Protein AF-A0A965V0R5-F1 (afdb_monomer_lite)

pLDDT: mean 78.82, std 19.08, range [35.12, 98.44]

Foldseek 3Di:
DDDDDDPLVVLLVVLAPDDPVRLVVVQVVCCVVPVDGPLVVLVVRDDDLSSLSSVCSSHGNDRDLLSVLVCVLQPHDDDLLSNLVQLQALDPVSLVVSQVVNCVVVVDGPLVSSCVSDDQPSNLSNNLSSLHDDDALVSQLVNLVSVLVSLVVVVVVVVVPDDDDPVVVVVSVLSNVLSVVCNVCSVVVHNCPVPDDPVSVVVSVCSNRPDPPCVVVVVVVVVPPDPDPDPVVVVPPPDDDD

Sequence (242 aa):
MDRIGTDEKKVYEILSGKSDAEREKLKEAYEKITGSTLEYDLAHEFSGVELDKAMDLLNTGEVSDVVRVRFIGEGFEGDLKGLFAILRTDDRERLEQLKVDFKKRYKEDLKDWLIDELTGRDELEAILALRGKLTTPEQRIEHLQLRLEYESRFFARLSQGTLLESDTEERAEKILVLAAKKLQIYRSDNDEDPSLSQEERDDIERLLRFVELDLDTLKRNAGRIRPKPSPQEENKVEEITP

Radius of gyration: 26.01 Å; chains: 1; bounding box: 49×38×100 Å

Structure (mmCIF, N/CA/C/O backbone):
data_AF-A0A965V0R5-F1
#
_entry.id   AF-A0A965V0R5-F1
#
loop_
_atom_site.group_PDB
_atom_site.id
_atom_site.type_symbol
_atom_site.label_atom_id
_atom_site.label_alt_id
_atom_site.label_comp_id
_atom_site.label_asym_id
_atom_site.label_entity_id
_atom_site.label_seq_id
_atom_site.pdbx_PDB_ins_code
_atom_site.Cartn_x
_atom_site.Cartn_y
_atom_site.Cartn_z
_atom_site.occupancy
_atom_site.B_iso_or_equiv
_atom_site.auth_seq_id
_atom_site.auth_comp_id
_atom_site.auth_asym_id
_atom_site.auth_atom_id
_atom_site.pdbx_PDB_model_num
ATOM 1 N N . MET A 1 1 ? -20.109 -6.695 20.631 1.00 68.19 1 MET A N 1
ATOM 2 C CA . MET A 1 1 ? -19.656 -7.744 19.697 1.00 68.19 1 MET A CA 1
ATOM 3 C C . MET A 1 1 ? -19.931 -9.061 20.397 1.00 68.19 1 MET A C 1
ATOM 5 O O . MET A 1 1 ? -19.083 -9.562 21.106 1.00 68.19 1 MET A O 1
ATOM 9 N N . ASP A 1 2 ? -21.176 -9.543 20.322 1.00 56.06 2 ASP A N 1
ATOM 10 C CA . ASP A 1 2 ? -21.695 -10.531 21.282 1.00 56.06 2 ASP A CA 1
ATOM 11 C C . ASP A 1 2 ? -22.369 -11.707 20.569 1.00 56.06 2 ASP A C 1
ATOM 13 O O . ASP A 1 2 ? -23.597 -11.826 20.581 1.00 56.06 2 ASP A O 1
ATOM 17 N N . ARG A 1 3 ? -21.567 -12.537 19.882 1.00 53.19 3 ARG A N 1
ATOM 18 C CA . ARG A 1 3 ? -21.814 -13.944 19.478 1.00 53.19 3 ARG A CA 1
ATOM 19 C C . ARG A 1 3 ? -20.787 -14.380 18.428 1.00 53.19 3 ARG A C 1
ATOM 21 O O . ARG A 1 3 ? -20.179 -13.542 17.790 1.00 53.19 3 ARG A O 1
ATOM 28 N N . ILE A 1 4 ? -20.632 -15.701 18.281 1.00 49.44 4 ILE A N 1
ATOM 29 C CA . ILE A 1 4 ? -19.697 -16.407 17.383 1.00 49.44 4 ILE A CA 1
ATOM 30 C C . ILE A 1 4 ? -19.539 -15.674 16.037 1.00 49.44 4 ILE A C 1
ATOM 32 O O . ILE A 1 4 ? -20.436 -15.743 15.197 1.00 49.44 4 ILE A O 1
ATOM 36 N N . GLY A 1 5 ? -18.385 -15.026 15.858 1.00 55.91 5 GLY A N 1
ATOM 37 C CA . GLY A 1 5 ? -18.013 -14.261 14.667 1.00 55.91 5 GLY A CA 1
ATOM 38 C C . GLY A 1 5 ? -18.362 -12.774 14.775 1.00 55.91 5 GLY A C 1
ATOM 39 O O . GLY A 1 5 ? -19.536 -12.405 14.842 1.00 55.91 5 GLY A O 1
ATOM 40 N N . THR A 1 6 ? -17.339 -11.921 14.740 1.00 76.06 6 THR A N 1
ATOM 41 C CA . THR A 1 6 ? -17.505 -10.483 14.509 1.00 76.06 6 THR A CA 1
ATOM 42 C C . THR A 1 6 ? -17.663 -10.238 13.007 1.00 76.06 6 THR A C 1
ATOM 44 O O . THR A 1 6 ? -17.100 -10.954 12.196 1.00 76.06 6 THR A O 1
ATOM 47 N N . ASP A 1 7 ? -18.496 -9.271 12.617 1.00 86.62 7 ASP A N 1
ATOM 48 C CA . ASP A 1 7 ? -18.591 -8.829 11.220 1.00 86.62 7 ASP A CA 1
ATOM 49 C C . ASP A 1 7 ? -17.587 -7.688 11.025 1.00 86.62 7 ASP A C 1
ATOM 51 O O . ASP A 1 7 ? -17.902 -6.517 11.265 1.00 86.62 7 ASP A O 1
ATOM 55 N N . GLU A 1 8 ? -16.351 -8.047 10.672 1.00 88.50 8 GLU A N 1
ATOM 56 C CA . GLU A 1 8 ? -15.204 -7.137 10.596 1.00 88.50 8 GLU A CA 1
ATOM 57 C C . GLU A 1 8 ? -15.486 -5.965 9.653 1.00 88.50 8 GLU A C 1
ATOM 59 O O . GLU A 1 8 ? -15.200 -4.805 9.962 1.00 88.50 8 GLU A O 1
ATOM 64 N N . LYS A 1 9 ? -16.151 -6.253 8.529 1.00 89.75 9 LYS A N 1
ATOM 65 C CA . LYS A 1 9 ? -16.521 -5.249 7.528 1.00 89.75 9 LYS A CA 1
ATOM 66 C C . LYS A 1 9 ? -17.478 -4.214 8.089 1.00 89.75 9 LYS A C 1
ATOM 68 O O . LYS A 1 9 ? -17.236 -3.021 7.919 1.00 89.75 9 LYS A O 1
ATOM 73 N N . LYS A 1 10 ? -18.519 -4.634 8.816 1.00 92.31 10 LYS A N 1
ATOM 74 C CA . LYS A 1 10 ? -19.437 -3.683 9.463 1.00 92.31 10 LYS A CA 1
ATOM 75 C C . LYS A 1 10 ? -18.723 -2.794 10.470 1.00 92.31 10 LYS A C 1
ATOM 77 O O . LYS A 1 10 ? -19.047 -1.613 10.569 1.00 92.31 10 LYS A O 1
ATOM 82 N N . VAL A 1 11 ? -17.763 -3.336 11.216 1.00 93.75 11 VAL A N 1
ATOM 83 C CA . VAL A 1 11 ? -16.969 -2.543 12.162 1.00 93.75 11 VAL A CA 1
ATOM 84 C C . VAL A 1 11 ? -16.169 -1.475 11.416 1.00 93.75 11 VAL A C 1
ATOM 86 O O . VAL A 1 11 ? -16.236 -0.300 11.785 1.00 93.75 11 VAL A O 1
ATOM 89 N N . TYR A 1 12 ? -15.485 -1.844 10.329 1.00 95.19 12 TYR A N 1
ATOM 90 C CA . TYR A 1 12 ? -14.743 -0.889 9.505 1.00 95.19 12 TYR A CA 1
ATOM 91 C C . TYR A 1 12 ? -15.647 0.188 8.900 1.00 95.19 12 TYR A C 1
ATOM 93 O O . TYR A 1 12 ? -15.335 1.373 9.004 1.00 95.19 12 TYR A O 1
ATOM 101 N N . GLU A 1 13 ? -16.786 -0.202 8.326 1.00 95.06 13 GLU A N 1
ATOM 102 C CA . GLU A 1 13 ? -17.766 0.719 7.739 1.00 95.06 13 GLU A CA 1
ATOM 103 C C . GLU A 1 13 ? -18.321 1.710 8.766 1.00 95.06 13 GLU A C 1
ATOM 105 O O . GLU A 1 13 ? -18.477 2.894 8.470 1.00 95.06 13 GLU A O 1
ATOM 110 N N . ILE A 1 14 ? -18.604 1.250 9.988 1.00 95.38 14 ILE A N 1
ATOM 111 C CA . ILE A 1 14 ? -19.116 2.116 11.052 1.00 95.38 14 ILE A CA 1
ATOM 112 C C . ILE A 1 14 ? -18.059 3.138 11.465 1.00 95.38 14 ILE A C 1
ATOM 114 O O . ILE A 1 14 ? -18.408 4.302 11.665 1.00 95.38 14 ILE A O 1
ATOM 118 N N . LEU A 1 15 ? -16.802 2.729 11.631 1.00 96.69 15 LEU A N 1
ATOM 119 C CA . LEU A 1 15 ? -15.744 3.608 12.136 1.00 96.69 15 LEU A CA 1
ATOM 120 C C . LEU A 1 15 ? -15.189 4.561 11.066 1.00 96.69 15 LEU A C 1
ATOM 122 O O . LEU A 1 15 ? -14.759 5.665 11.400 1.00 96.69 15 LEU A O 1
ATOM 126 N N . SER A 1 16 ? -15.230 4.166 9.793 1.00 97.06 16 SER A N 1
ATOM 127 C CA . SER A 1 16 ? -14.666 4.939 8.685 1.00 97.06 16 SER A CA 1
ATOM 128 C C . SER A 1 16 ? -15.287 6.328 8.537 1.00 97.06 16 SER A C 1
ATOM 130 O O . SER A 1 16 ? -16.507 6.499 8.544 1.00 97.06 16 SER A O 1
ATOM 132 N N . GLY A 1 17 ? -14.423 7.340 8.415 1.00 96.62 17 GLY A N 1
ATOM 133 C CA . GLY A 1 17 ? -14.795 8.730 8.150 1.00 96.62 17 GLY A CA 1
ATOM 134 C C . GLY A 1 17 ? -15.484 9.455 9.308 1.00 96.62 17 GLY A C 1
ATOM 135 O O . GLY A 1 17 ? -15.851 10.620 9.154 1.00 96.62 17 GLY A O 1
ATOM 136 N N . LYS A 1 18 ? -15.665 8.809 10.468 1.00 97.12 18 LYS A N 1
ATOM 137 C CA . LYS A 1 18 ? -16.199 9.475 11.662 1.00 97.12 18 LYS A CA 1
ATOM 138 C C . LYS A 1 18 ? -15.215 10.518 12.157 1.00 97.12 18 LYS A C 1
ATOM 140 O O . LYS A 1 18 ? -14.030 10.228 12.275 1.00 97.12 18 LYS A O 1
ATOM 145 N N . SER A 1 19 ? -15.716 11.691 12.521 1.00 97.75 19 SER A N 1
ATOM 146 C CA . SER A 1 19 ? -14.945 12.736 13.201 1.00 97.75 19 SER A CA 1
ATOM 147 C C . SER A 1 19 ? -14.587 12.345 14.636 1.00 97.75 19 SER A C 1
ATOM 149 O O . SER A 1 19 ? -15.245 11.496 15.239 1.00 97.75 19 SER A O 1
ATOM 151 N N . ASP A 1 20 ? -13.595 13.016 15.225 1.00 97.50 20 ASP A N 1
ATOM 152 C CA . ASP A 1 20 ? -13.155 12.764 16.604 1.00 97.50 20 ASP A CA 1
ATOM 153 C C . ASP A 1 20 ? -14.332 12.810 17.592 1.00 97.50 20 ASP A C 1
ATOM 155 O O . ASP A 1 20 ? -14.508 11.912 18.410 1.00 97.50 20 ASP A O 1
ATOM 159 N N . ALA A 1 21 ? -15.218 13.802 17.449 1.00 97.88 21 ALA A N 1
ATOM 160 C CA . ALA A 1 21 ? -16.395 13.952 18.304 1.00 97.88 21 ALA A CA 1
ATOM 161 C C . ALA A 1 21 ? -17.429 12.824 18.129 1.00 97.88 21 ALA A C 1
ATOM 163 O O . ALA A 1 21 ? -18.116 12.461 19.084 1.00 97.88 21 ALA A O 1
ATOM 164 N N . GLU A 1 22 ? -17.584 12.283 16.919 1.00 98.00 22 GLU A N 1
ATOM 165 C CA . GLU A 1 22 ? -18.465 11.137 16.675 1.00 98.00 22 GLU A CA 1
ATOM 166 C C . GLU A 1 22 ? -17.871 9.846 17.233 1.00 98.00 22 GLU A C 1
ATOM 168 O O . GLU A 1 22 ? -18.618 9.030 17.774 1.00 98.00 22 GLU A O 1
ATOM 173 N N . ARG A 1 23 ? -16.547 9.669 17.136 1.00 97.56 23 ARG A N 1
ATOM 174 C CA . ARG A 1 23 ? -15.852 8.499 17.688 1.00 97.56 23 ARG A CA 1
ATOM 175 C C . ARG A 1 23 ? -15.899 8.494 19.214 1.00 97.56 23 ARG A C 1
ATOM 177 O O . ARG A 1 23 ? -16.234 7.463 19.784 1.00 97.56 23 ARG A O 1
ATOM 184 N N . GLU A 1 24 ? -15.692 9.631 19.874 1.00 97.81 24 GLU A N 1
ATOM 185 C CA . GLU A 1 24 ? -15.823 9.716 21.337 1.00 97.81 24 GLU A CA 1
ATOM 186 C C . GLU A 1 24 ? -17.256 9.424 21.807 1.00 97.81 24 GLU A C 1
ATOM 188 O O . GLU A 1 24 ? -17.466 8.591 22.688 1.00 97.81 24 GLU A O 1
ATOM 193 N N . LYS A 1 25 ? -18.275 9.986 21.141 1.00 97.81 25 LYS A N 1
ATOM 194 C CA . LYS A 1 25 ? -19.680 9.642 21.436 1.00 97.81 25 LYS A CA 1
ATOM 195 C C . LYS A 1 25 ? -19.986 8.163 21.222 1.00 97.81 25 LYS A C 1
ATOM 197 O O . LYS A 1 25 ? -20.788 7.592 21.959 1.00 97.81 25 LYS A O 1
ATOM 202 N N . LEU A 1 26 ? -19.398 7.552 20.193 1.00 96.75 26 LEU A N 1
ATOM 203 C CA . LEU A 1 26 ? -19.560 6.128 19.922 1.00 96.75 26 LEU A CA 1
ATOM 204 C C . LEU A 1 26 ? -18.956 5.285 21.050 1.00 96.75 26 LEU A C 1
ATOM 206 O O . LEU A 1 26 ? -19.627 4.367 21.512 1.00 96.75 26 LEU A O 1
ATOM 210 N N . LYS A 1 27 ? -17.744 5.617 21.514 1.00 97.25 27 LYS A N 1
ATOM 211 C CA . LYS A 1 27 ? -17.080 4.937 22.639 1.00 97.25 27 LYS A CA 1
ATOM 212 C C . LYS A 1 27 ? -17.910 5.025 23.919 1.00 97.25 27 LYS A C 1
ATOM 214 O O . LYS A 1 27 ? -18.213 3.994 24.513 1.00 97.25 27 LYS A O 1
ATOM 219 N N . GLU A 1 28 ? -18.366 6.226 24.282 1.00 97.75 28 GLU A N 1
ATOM 220 C CA . GLU A 1 28 ? -19.216 6.447 25.462 1.00 97.75 28 GLU A CA 1
ATOM 221 C C . GLU A 1 28 ? -20.536 5.665 25.381 1.00 97.75 28 GLU A C 1
ATOM 223 O O . GLU A 1 28 ? -20.978 5.040 26.350 1.00 97.75 28 GLU A O 1
ATOM 228 N N . ALA A 1 29 ? -21.196 5.701 24.218 1.00 97.19 29 ALA A N 1
ATOM 229 C CA . ALA A 1 29 ? -22.450 4.989 24.009 1.00 97.19 29 ALA A CA 1
ATOM 230 C C . ALA A 1 29 ? -22.255 3.469 24.066 1.00 97.19 29 ALA A C 1
ATOM 232 O O . ALA A 1 29 ? -23.096 2.778 24.640 1.00 97.19 29 ALA A O 1
ATOM 233 N N . TYR A 1 30 ? -21.159 2.966 23.494 1.00 95.94 30 TYR A N 1
ATOM 234 C CA . TYR A 1 30 ? -20.801 1.553 23.525 1.00 95.94 30 TYR A CA 1
ATOM 235 C C . TYR A 1 30 ? -20.607 1.077 24.967 1.00 95.94 30 TYR A C 1
ATOM 237 O O . TYR A 1 30 ? -21.334 0.190 25.409 1.00 95.94 30 TYR A O 1
ATOM 245 N N . GLU A 1 31 ? -19.735 1.745 25.729 1.00 96.81 31 GLU A N 1
ATOM 246 C CA . GLU A 1 31 ? -19.430 1.390 27.120 1.00 96.81 31 GLU A CA 1
ATOM 247 C C . GLU A 1 31 ? -20.678 1.413 28.009 1.00 96.81 31 GLU A C 1
ATOM 249 O O . GLU A 1 31 ? -20.899 0.511 28.816 1.00 96.81 31 GLU A O 1
ATOM 254 N N . LYS A 1 32 ? -21.567 2.393 27.813 1.00 97.25 32 LYS A N 1
ATOM 255 C CA . LYS A 1 32 ? -22.832 2.473 28.553 1.00 97.25 32 LYS A CA 1
ATOM 256 C C . LYS A 1 32 ? -23.770 1.288 28.287 1.00 97.25 32 LYS A C 1
ATOM 258 O O . LYS A 1 32 ? -24.568 0.946 29.160 1.00 97.25 32 LYS A O 1
ATOM 263 N N . ILE A 1 33 ? -23.741 0.721 27.082 1.00 95.38 33 ILE A N 1
ATOM 264 C CA . ILE A 1 33 ? -24.644 -0.359 26.662 1.00 95.38 33 ILE A CA 1
ATOM 265 C C . ILE A 1 33 ? -24.065 -1.730 27.019 1.00 95.38 33 ILE A C 1
ATOM 267 O O . ILE A 1 33 ? -24.808 -2.592 27.486 1.00 95.38 33 ILE A O 1
ATOM 271 N N . THR A 1 34 ? -22.768 -1.935 26.791 1.00 93.44 34 THR A N 1
ATOM 272 C CA . THR A 1 34 ? -22.112 -3.246 26.920 1.00 93.44 34 THR A CA 1
ATOM 273 C C . THR A 1 34 ? -21.434 -3.440 28.274 1.00 93.44 34 THR A C 1
ATOM 275 O O . THR A 1 34 ? -21.280 -4.573 28.723 1.00 93.44 34 THR A O 1
ATOM 278 N N . GLY A 1 35 ? -21.046 -2.352 28.947 1.00 95.25 35 GLY A N 1
ATOM 279 C CA . GLY A 1 35 ? -20.212 -2.391 30.149 1.00 95.25 35 GLY A CA 1
ATOM 280 C C . GLY A 1 35 ? -18.729 -2.678 29.877 1.00 95.25 35 GLY A C 1
ATOM 281 O O . GLY A 1 35 ? -17.987 -2.899 30.832 1.00 95.25 35 GLY A O 1
ATOM 282 N N . SER A 1 36 ? -18.303 -2.683 28.610 1.00 95.12 36 SER A N 1
ATOM 283 C CA . SER A 1 36 ? -16.916 -2.874 28.161 1.00 95.12 36 SER A CA 1
ATOM 284 C C . SER A 1 36 ? -16.500 -1.730 27.235 1.00 95.12 36 SER A C 1
ATOM 286 O O . SER A 1 36 ? -17.346 -1.155 26.547 1.00 95.12 36 SER A O 1
ATOM 288 N N . THR A 1 37 ? -15.213 -1.378 27.193 1.00 96.50 37 THR A N 1
ATOM 289 C CA . THR A 1 37 ? -14.741 -0.338 26.267 1.00 96.50 37 THR A CA 1
ATOM 290 C C . THR A 1 37 ? -14.671 -0.879 24.842 1.00 96.50 37 THR A C 1
ATOM 292 O O . THR A 1 37 ? -14.360 -2.051 24.617 1.00 96.50 37 THR A O 1
ATOM 295 N N . LEU A 1 38 ? -14.935 -0.015 23.858 1.00 95.75 38 LEU A N 1
ATOM 296 C CA . LEU A 1 38 ? -14.862 -0.405 22.449 1.00 95.75 38 LEU A CA 1
ATOM 297 C C . LEU A 1 38 ? -13.438 -0.843 22.071 1.00 95.75 38 LEU A C 1
ATOM 299 O O . LEU A 1 38 ? -13.267 -1.802 21.331 1.00 95.75 38 LEU A O 1
ATOM 303 N N . GLU A 1 39 ? -12.414 -0.191 22.625 1.00 96.75 39 GLU A N 1
ATOM 304 C CA . GLU A 1 39 ? -11.011 -0.574 22.467 1.00 96.75 39 GLU A CA 1
ATOM 305 C C . GLU A 1 39 ? -10.741 -2.004 22.955 1.00 96.75 39 GLU A C 1
ATOM 307 O O . GLU A 1 39 ? -10.055 -2.765 22.272 1.00 96.75 39 GLU A O 1
ATOM 312 N N . TYR A 1 40 ? -11.257 -2.372 24.133 1.00 95.69 40 TYR A N 1
ATOM 313 C CA . TYR A 1 40 ? -11.036 -3.699 24.704 1.00 95.69 40 TYR A CA 1
ATOM 314 C C . TYR A 1 40 ? -11.695 -4.780 23.848 1.00 95.69 40 TYR A C 1
ATOM 316 O O . TYR A 1 40 ? -11.038 -5.758 23.497 1.00 95.69 40 TYR A O 1
ATOM 324 N N . ASP A 1 41 ? -12.954 -4.576 23.461 1.00 94.69 41 ASP A N 1
ATOM 325 C CA . ASP A 1 41 ? -13.685 -5.556 22.658 1.00 94.69 41 ASP A CA 1
ATOM 326 C C . ASP A 1 41 ? -13.086 -5.686 21.248 1.00 94.69 41 ASP A C 1
ATOM 328 O O . ASP A 1 41 ? -12.940 -6.800 20.752 1.00 94.69 41 ASP A O 1
ATOM 332 N N . LEU A 1 42 ? -12.628 -4.590 20.624 1.00 95.31 42 LEU A N 1
ATOM 333 C CA . LEU A 1 42 ? -11.878 -4.671 19.364 1.00 95.31 42 LEU A CA 1
ATOM 334 C C . LEU A 1 42 ? -10.590 -5.487 19.521 1.00 95.31 42 LEU A C 1
ATOM 336 O O . LEU A 1 42 ? -10.303 -6.336 18.685 1.00 95.31 42 LEU A O 1
ATOM 340 N N . ALA A 1 43 ? -9.826 -5.265 20.592 1.00 94.62 43 ALA A N 1
ATOM 341 C CA . ALA A 1 43 ? -8.601 -6.021 20.859 1.00 94.62 43 ALA A CA 1
ATOM 342 C C . ALA A 1 43 ? -8.852 -7.499 21.208 1.00 94.62 43 ALA A C 1
ATOM 344 O O . ALA A 1 43 ? -7.923 -8.303 21.136 1.00 94.62 43 ALA A O 1
ATOM 345 N N . HIS A 1 44 ? -10.074 -7.852 21.610 1.00 92.00 44 HIS A N 1
ATOM 346 C CA . HIS A 1 44 ? -10.473 -9.229 21.885 1.00 92.00 44 HIS A CA 1
ATOM 347 C C . HIS A 1 44 ? -10.950 -9.965 20.627 1.00 92.00 44 HIS A C 1
ATOM 349 O O . HIS A 1 44 ? -10.672 -11.151 20.467 1.00 92.00 44 HIS A O 1
ATOM 355 N N . GLU A 1 45 ? -11.658 -9.258 19.747 1.00 91.44 45 GLU A N 1
ATOM 356 C CA . GLU A 1 45 ? -12.302 -9.829 18.560 1.00 91.44 45 GLU A CA 1
ATOM 357 C C . GLU A 1 45 ? -11.403 -9.823 17.316 1.00 91.44 45 GLU A C 1
ATOM 359 O O . GLU A 1 45 ? -11.549 -10.682 16.451 1.00 91.44 45 GLU A O 1
ATOM 364 N N . PHE A 1 46 ? -10.461 -8.881 17.223 1.00 93.81 46 PHE A N 1
ATOM 365 C CA . PHE A 1 46 ? -9.552 -8.746 16.086 1.00 93.81 46 PHE A CA 1
ATOM 366 C C . PHE A 1 46 ? -8.116 -9.099 16.476 1.00 93.81 46 PHE A C 1
ATOM 368 O O . PHE A 1 46 ? -7.706 -8.998 17.632 1.00 93.81 46 PHE A O 1
ATOM 375 N N . SER A 1 47 ? -7.300 -9.445 15.481 1.00 93.19 47 SER A N 1
ATOM 376 C CA . SER A 1 47 ? -5.862 -9.653 15.667 1.00 93.19 47 SER A CA 1
ATOM 377 C C . SER A 1 47 ? -5.065 -9.164 14.457 1.00 93.19 47 SER A C 1
ATOM 379 O O . SER A 1 47 ? -5.642 -8.798 13.433 1.00 93.19 47 SER A O 1
ATOM 381 N N . GLY A 1 48 ? -3.736 -9.111 14.587 1.00 95.50 48 GLY A N 1
ATOM 382 C CA . GLY A 1 48 ? -2.841 -8.769 13.479 1.00 95.50 48 GLY A CA 1
ATOM 383 C C . GLY A 1 48 ? -3.185 -7.439 12.800 1.00 95.50 48 GLY A C 1
ATOM 384 O O . GLY A 1 48 ? -3.531 -6.453 13.458 1.00 95.50 48 GLY A O 1
ATOM 385 N N . VAL A 1 49 ? -3.101 -7.419 11.469 1.00 96.31 49 VAL A N 1
ATOM 386 C CA . VAL A 1 49 ? -3.363 -6.216 10.672 1.00 96.31 49 VAL A CA 1
ATOM 387 C C . VAL A 1 49 ? -4.841 -5.796 10.674 1.00 96.31 49 VAL A C 1
ATOM 389 O O . VAL A 1 49 ? -5.159 -4.617 10.508 1.00 96.31 49 VAL A O 1
ATOM 392 N N . GLU A 1 50 ? -5.762 -6.728 10.919 1.00 96.00 50 GLU A N 1
ATOM 393 C CA . GLU A 1 50 ? -7.191 -6.433 11.034 1.00 96.00 50 GLU A CA 1
ATOM 394 C C . GLU A 1 50 ? -7.500 -5.613 12.294 1.00 96.00 50 GLU A C 1
ATOM 396 O O . GLU A 1 50 ? -8.293 -4.665 12.231 1.00 96.00 50 GLU A O 1
ATOM 401 N N . LEU A 1 51 ? -6.828 -5.925 13.412 1.00 96.94 51 LEU A N 1
ATOM 402 C CA . LEU A 1 51 ? -6.877 -5.124 14.640 1.00 96.94 51 LEU A CA 1
ATOM 403 C C . LEU A 1 51 ? -6.223 -3.760 14.432 1.00 96.94 51 LEU A C 1
ATOM 405 O O . LEU A 1 51 ? -6.779 -2.746 14.850 1.00 96.94 51 LEU A O 1
ATOM 409 N N . ASP A 1 52 ? -5.074 -3.717 13.756 1.00 97.69 52 ASP A N 1
ATOM 410 C CA . ASP A 1 52 ? -4.409 -2.457 13.422 1.00 97.69 52 ASP A CA 1
ATOM 411 C C . ASP A 1 52 ? -5.331 -1.521 12.633 1.00 97.69 52 ASP A C 1
ATOM 413 O O . ASP A 1 52 ? -5.429 -0.338 12.958 1.00 97.69 52 ASP A O 1
ATOM 417 N N . LYS A 1 53 ? -6.047 -2.055 11.636 1.00 97.44 53 LYS A N 1
ATOM 418 C CA . LYS A 1 53 ? -7.029 -1.308 10.843 1.00 97.44 53 LYS A CA 1
ATOM 419 C C . LYS A 1 53 ? -8.200 -0.829 11.696 1.00 97.44 53 LYS A C 1
ATOM 421 O O . LYS A 1 53 ? -8.579 0.337 11.593 1.00 97.44 53 LYS A O 1
ATOM 426 N N . ALA A 1 54 ? -8.757 -1.693 12.547 1.00 97.50 54 ALA A N 1
ATOM 427 C CA . ALA A 1 54 ? -9.837 -1.312 13.456 1.00 97.50 54 ALA A CA 1
ATOM 428 C C . ALA A 1 54 ? -9.407 -0.179 14.404 1.00 97.50 54 ALA A C 1
ATOM 430 O O . ALA A 1 54 ? -10.149 0.782 14.605 1.00 97.50 54 ALA A O 1
ATOM 431 N N . MET A 1 55 ? -8.191 -0.269 14.947 1.00 98.06 55 MET A N 1
ATOM 432 C CA . MET A 1 55 ? -7.635 0.715 15.872 1.00 98.06 55 MET A CA 1
ATOM 433 C C . MET A 1 55 ? -7.294 2.037 15.190 1.00 98.06 55 MET A C 1
ATOM 435 O O . MET A 1 55 ? -7.583 3.090 15.754 1.00 98.06 55 MET A O 1
ATOM 439 N N . ASP A 1 56 ? -6.723 2.020 13.986 1.00 98.12 56 ASP A N 1
ATOM 440 C CA . ASP A 1 56 ? -6.504 3.240 13.204 1.00 98.12 56 ASP A CA 1
ATOM 441 C C . ASP A 1 56 ? -7.851 3.955 12.961 1.00 98.12 56 ASP A C 1
ATOM 443 O O . ASP A 1 56 ? -8.006 5.120 13.326 1.00 98.12 56 ASP A O 1
ATOM 447 N N . LEU A 1 57 ? -8.878 3.231 12.496 1.00 98.19 57 LEU A N 1
ATOM 448 C CA . LEU A 1 57 ? -10.219 3.787 12.282 1.00 98.19 57 LEU A CA 1
ATOM 449 C C . LEU A 1 57 ? -10.866 4.316 13.570 1.00 98.19 57 LEU A C 1
ATOM 451 O O . LEU A 1 57 ? -11.492 5.375 13.551 1.00 98.19 57 LEU A O 1
ATOM 455 N N . LEU A 1 58 ? -10.712 3.622 14.699 1.00 98.00 58 LEU A N 1
ATOM 456 C CA . LEU A 1 58 ? -11.231 4.091 15.985 1.00 98.00 58 LEU A CA 1
ATOM 457 C C . LEU A 1 58 ? -10.521 5.368 16.462 1.00 98.00 58 LEU A C 1
ATOM 459 O O . LEU A 1 58 ? -11.149 6.256 17.044 1.00 98.00 58 LEU A O 1
ATOM 463 N N . ASN A 1 59 ? -9.216 5.476 16.218 1.00 97.00 59 ASN A N 1
ATOM 464 C CA . ASN A 1 59 ? -8.400 6.569 16.735 1.00 97.00 59 ASN A CA 1
ATOM 465 C C . ASN A 1 59 ? -8.433 7.813 15.852 1.00 97.00 59 ASN A C 1
ATOM 467 O O . ASN A 1 59 ? -8.437 8.917 16.393 1.00 97.00 59 ASN A O 1
ATOM 471 N N . THR A 1 60 ? -8.491 7.664 14.528 1.00 97.50 60 THR A N 1
ATOM 472 C CA . THR A 1 60 ? -8.368 8.783 13.573 1.00 97.50 60 THR A CA 1
ATOM 473 C C . THR A 1 60 ? -9.538 8.883 12.593 1.00 97.50 60 THR A C 1
ATOM 475 O O . THR A 1 60 ? -9.710 9.924 11.968 1.00 97.50 60 THR A O 1
ATOM 478 N N . GLY A 1 61 ? -10.368 7.841 12.467 1.00 96.88 61 GLY A N 1
ATOM 479 C CA . GLY A 1 61 ? -11.399 7.739 11.426 1.00 96.88 61 GLY A CA 1
ATOM 480 C C . GLY A 1 61 ? -10.855 7.309 10.058 1.00 96.88 61 GLY A C 1
ATOM 481 O O . GLY A 1 61 ? -11.638 7.084 9.133 1.00 96.88 61 GLY A O 1
ATOM 482 N N . GLU A 1 62 ? -9.537 7.149 9.927 1.00 96.88 62 GLU A N 1
ATOM 483 C CA . GLU A 1 62 ? -8.836 6.819 8.685 1.00 96.88 62 GLU A CA 1
ATOM 484 C C . GLU A 1 62 ? -7.825 5.687 8.912 1.00 96.88 62 GLU A C 1
ATOM 486 O O . GLU A 1 62 ? -7.280 5.528 10.000 1.00 96.88 62 GLU A O 1
ATOM 491 N N . VAL A 1 63 ? -7.541 4.895 7.876 1.00 96.38 63 VAL A N 1
ATOM 492 C CA . VAL A 1 63 ? -6.503 3.853 7.945 1.00 96.38 63 VAL A CA 1
ATOM 493 C C . VAL A 1 63 ? -5.178 4.449 7.486 1.00 96.38 63 VAL A C 1
ATOM 495 O O . VAL A 1 63 ? -5.100 4.959 6.365 1.00 96.38 63 VAL A O 1
ATOM 498 N N . SER A 1 64 ? -4.130 4.362 8.309 1.00 96.75 64 SER A N 1
ATOM 499 C CA . SER A 1 64 ? -2.806 4.861 7.926 1.00 96.75 64 SER A CA 1
ATOM 500 C C . SER A 1 64 ? -2.239 4.102 6.723 1.00 96.75 64 SER A C 1
ATOM 502 O O . SER A 1 64 ? -2.519 2.920 6.519 1.00 96.75 64 SER A O 1
ATOM 504 N N . ASP A 1 65 ? -1.385 4.758 5.934 1.00 96.38 65 ASP A N 1
ATOM 505 C CA . ASP A 1 65 ? -0.757 4.124 4.768 1.00 96.38 65 ASP A CA 1
ATOM 506 C C . ASP A 1 65 ? 0.068 2.880 5.140 1.00 96.38 65 ASP A C 1
ATOM 508 O O . ASP A 1 65 ? 0.068 1.905 4.394 1.00 96.38 65 ASP A O 1
ATOM 512 N N . VAL A 1 66 ? 0.710 2.874 6.313 1.00 97.69 66 VAL A N 1
ATOM 513 C CA . VAL A 1 66 ? 1.459 1.717 6.838 1.00 97.69 66 VAL A CA 1
ATOM 514 C C . VAL A 1 66 ? 0.551 0.502 7.004 1.00 97.69 66 VAL A C 1
ATOM 516 O O . VAL A 1 66 ? 0.891 -0.588 6.545 1.00 97.69 66 VAL A O 1
ATOM 519 N N . VAL A 1 67 ? -0.615 0.700 7.625 1.00 97.75 67 VAL A N 1
ATOM 520 C CA . VAL A 1 67 ? -1.591 -0.371 7.842 1.00 97.75 67 VAL A CA 1
ATOM 521 C C . VAL A 1 67 ? -2.239 -0.773 6.524 1.00 97.75 67 VAL A C 1
ATOM 523 O O . VAL A 1 67 ? -2.388 -1.960 6.271 1.00 97.75 67 VAL A O 1
ATOM 526 N N . ARG A 1 68 ? -2.554 0.175 5.630 1.00 96.50 68 ARG A N 1
ATOM 527 C CA . ARG A 1 68 ? -3.097 -0.136 4.295 1.00 96.50 68 ARG A CA 1
ATOM 528 C C . ARG A 1 68 ? -2.150 -1.004 3.467 1.00 96.50 68 ARG A C 1
ATOM 530 O O . ARG A 1 68 ? -2.610 -1.955 2.844 1.00 96.50 68 ARG A O 1
ATOM 537 N N . VAL A 1 69 ? -0.851 -0.693 3.459 1.00 96.38 69 VAL A N 1
ATOM 538 C CA . VAL A 1 69 ? 0.161 -1.494 2.749 1.00 96.38 69 VAL A CA 1
ATOM 539 C C . VAL A 1 69 ? 0.220 -2.909 3.314 1.00 96.38 69 VAL A C 1
ATOM 541 O O . VAL A 1 69 ? 0.152 -3.861 2.541 1.00 96.38 69 VAL A O 1
ATOM 544 N N . ARG A 1 70 ? 0.285 -3.048 4.645 1.00 97.12 70 ARG A N 1
ATOM 545 C CA . ARG A 1 70 ? 0.290 -4.356 5.311 1.00 97.12 70 ARG A CA 1
ATOM 546 C C . ARG A 1 70 ? -0.966 -5.160 4.977 1.00 97.12 70 ARG A C 1
ATOM 548 O O . ARG A 1 70 ? -0.880 -6.306 4.564 1.00 97.12 70 ARG A O 1
ATOM 555 N N . PHE A 1 71 ? -2.122 -4.520 5.107 1.00 95.56 71 PHE A N 1
ATOM 556 C CA . PHE A 1 71 ? -3.429 -5.146 4.963 1.00 95.56 71 PHE A CA 1
ATOM 557 C C . PHE A 1 71 ? -3.640 -5.689 3.544 1.00 95.56 71 PHE A C 1
ATOM 559 O O . PHE A 1 71 ? -4.070 -6.825 3.376 1.00 95.56 71 PHE A O 1
ATOM 566 N N . ILE A 1 72 ? -3.276 -4.910 2.520 1.00 94.00 72 ILE A N 1
ATOM 567 C CA . ILE A 1 72 ? -3.366 -5.356 1.122 1.00 94.00 72 ILE A CA 1
ATOM 568 C C . ILE A 1 72 ? -2.309 -6.426 0.815 1.00 94.00 72 ILE A C 1
ATOM 570 O O . ILE A 1 72 ? -2.619 -7.396 0.128 1.00 94.00 72 ILE A O 1
ATOM 574 N N . GLY A 1 73 ? -1.073 -6.266 1.304 1.00 92.56 73 GLY A N 1
ATOM 575 C CA . GLY A 1 73 ? 0.010 -7.215 1.029 1.00 92.56 73 GLY A CA 1
ATOM 576 C C . GLY A 1 73 ? -0.226 -8.604 1.631 1.00 92.56 73 GLY A C 1
ATOM 577 O O . GLY A 1 73 ? 0.068 -9.586 0.966 1.00 92.56 73 GLY A O 1
ATOM 578 N N . GLU A 1 74 ? -0.865 -8.700 2.803 1.00 93.25 74 GLU A N 1
ATOM 579 C CA . GLU A 1 74 ? -1.272 -9.987 3.404 1.00 93.25 74 GLU A CA 1
ATOM 580 C C . GLU A 1 74 ? -2.491 -10.637 2.708 1.00 93.25 74 GLU A C 1
ATOM 582 O O . GLU A 1 74 ? -2.960 -11.700 3.117 1.00 93.25 74 GLU A O 1
ATOM 587 N N . GLY A 1 75 ? -3.028 -10.020 1.650 1.00 89.81 75 GLY A N 1
ATOM 588 C CA . GLY A 1 75 ? -4.116 -10.587 0.850 1.00 89.81 75 GLY A CA 1
ATOM 589 C C . GLY A 1 75 ? -5.521 -10.377 1.422 1.00 89.81 75 GLY A C 1
ATOM 590 O O . GLY A 1 75 ? -6.460 -11.048 0.981 1.00 89.81 75 GLY A O 1
ATOM 591 N N . PHE A 1 76 ? -5.699 -9.450 2.371 1.00 89.50 76 PHE A N 1
ATOM 592 C CA . PHE A 1 76 ? -7.032 -9.009 2.786 1.00 89.50 76 PHE A CA 1
ATOM 593 C C . PHE A 1 76 ? -7.685 -8.107 1.719 1.00 89.50 76 PHE A C 1
ATOM 595 O O . PHE A 1 76 ? -7.172 -7.911 0.618 1.00 89.50 76 PHE A O 1
ATOM 602 N N . GLU A 1 77 ? -8.871 -7.567 2.018 1.00 82.12 77 GLU A N 1
ATOM 603 C CA . GLU A 1 77 ? -9.601 -6.707 1.080 1.00 82.12 77 GLU A CA 1
ATOM 604 C C . GLU A 1 77 ? -8.813 -5.456 0.638 1.00 82.12 77 GLU A C 1
ATOM 606 O O . GLU A 1 77 ? -8.062 -4.840 1.394 1.00 82.12 77 GLU A O 1
ATOM 611 N N . GLY A 1 78 ? -9.050 -5.044 -0.606 1.00 78.12 78 GLY A N 1
ATOM 612 C CA . GLY A 1 78 ? -8.283 -4.008 -1.292 1.00 78.12 78 GLY A CA 1
ATOM 613 C C . GLY A 1 78 ? -7.658 -4.569 -2.564 1.00 78.12 78 GLY A C 1
ATOM 614 O O . GLY A 1 78 ? -7.754 -5.763 -2.839 1.00 78.12 78 GLY A O 1
ATOM 615 N N . ASP A 1 79 ? -7.068 -3.700 -3.378 1.00 83.88 79 ASP A N 1
ATOM 616 C CA . ASP A 1 79 ? -6.377 -4.114 -4.594 1.00 83.88 79 ASP A CA 1
ATOM 617 C C . ASP A 1 79 ? -4.910 -3.672 -4.583 1.00 83.88 79 ASP A C 1
ATOM 619 O O . ASP A 1 79 ? -4.525 -2.672 -3.967 1.00 83.88 79 ASP A O 1
ATOM 623 N N . LEU A 1 80 ? -4.069 -4.434 -5.289 1.00 86.81 80 LEU A N 1
ATOM 624 C CA . LEU A 1 80 ? -2.651 -4.111 -5.447 1.00 86.81 80 LEU A CA 1
ATOM 625 C C . LEU A 1 80 ? -2.455 -2.748 -6.125 1.00 86.81 80 LEU A C 1
ATOM 627 O O . LEU A 1 80 ? -1.472 -2.061 -5.849 1.00 86.81 80 LEU A O 1
ATOM 631 N N . LYS A 1 81 ? -3.428 -2.281 -6.921 1.00 85.38 81 LYS A N 1
ATOM 632 C CA . LYS A 1 81 ? -3.457 -0.906 -7.447 1.00 85.38 81 LYS A CA 1
ATOM 633 C C . LYS A 1 81 ? -3.409 0.122 -6.323 1.00 85.38 81 LYS A C 1
ATOM 635 O O . LYS A 1 81 ? -2.612 1.055 -6.396 1.00 85.38 81 LYS A O 1
ATOM 640 N N . GLY A 1 82 ? -4.223 -0.053 -5.286 1.00 84.38 82 GLY A N 1
ATOM 641 C CA . GLY A 1 82 ? -4.265 0.789 -4.101 1.00 84.38 82 GLY A CA 1
ATOM 642 C C . GLY A 1 82 ? -2.963 0.750 -3.307 1.00 84.38 82 GLY A C 1
ATOM 643 O O . GLY A 1 82 ? -2.493 1.808 -2.887 1.00 84.38 82 GLY A O 1
ATOM 644 N N . LEU A 1 83 ? -2.347 -0.429 -3.157 1.00 90.31 83 LEU A N 1
ATOM 645 C CA . LEU A 1 83 ? -1.019 -0.575 -2.547 1.00 90.31 83 LEU A CA 1
ATOM 646 C C . LEU A 1 83 ? 0.028 0.203 -3.347 1.00 90.31 83 LEU A C 1
ATOM 648 O O . LEU A 1 83 ? 0.736 1.048 -2.797 1.00 90.31 83 LEU A O 1
ATOM 652 N N . PHE A 1 84 ? 0.097 -0.001 -4.662 1.00 88.50 84 PHE A N 1
ATOM 653 C CA . PHE A 1 84 ? 1.076 0.702 -5.480 1.00 88.50 84 PHE A CA 1
ATOM 654 C C . PHE A 1 84 ? 0.803 2.200 -5.599 1.00 88.50 84 PHE A C 1
ATOM 656 O O . PHE A 1 84 ? 1.750 2.959 -5.778 1.00 88.50 84 PHE A O 1
ATOM 663 N N . ALA A 1 85 ? -0.443 2.655 -5.470 1.00 86.69 85 ALA A N 1
ATOM 664 C CA . ALA A 1 85 ? -0.759 4.081 -5.405 1.00 86.69 85 ALA A CA 1
ATOM 665 C C . ALA A 1 85 ? -0.166 4.753 -4.151 1.00 86.69 85 ALA A C 1
ATOM 667 O O . ALA A 1 85 ? 0.149 5.941 -4.179 1.00 86.69 85 ALA A O 1
ATOM 668 N N . ILE A 1 86 ? 0.021 4.002 -3.059 1.00 90.19 86 ILE A N 1
ATOM 669 C CA . ILE A 1 86 ? 0.741 4.479 -1.870 1.00 90.19 86 ILE A CA 1
ATOM 670 C C . ILE A 1 86 ? 2.244 4.531 -2.153 1.00 90.19 86 ILE A C 1
ATOM 672 O O . ILE A 1 86 ? 2.878 5.556 -1.903 1.00 90.19 86 ILE A O 1
ATOM 676 N N . LEU A 1 87 ? 2.806 3.434 -2.679 1.00 91.06 87 LEU A N 1
ATOM 677 C CA . LEU A 1 87 ? 4.254 3.287 -2.869 1.00 91.06 87 LEU A CA 1
ATOM 678 C C . LEU A 1 87 ? 4.813 4.194 -3.976 1.00 91.06 87 LEU A C 1
ATOM 680 O O . LEU A 1 87 ? 5.916 4.721 -3.843 1.00 91.06 87 LEU A O 1
ATOM 684 N N . ARG A 1 88 ? 4.071 4.386 -5.074 1.00 87.19 88 ARG A N 1
ATOM 685 C CA . ARG A 1 88 ? 4.480 5.207 -6.225 1.00 87.19 88 ARG A CA 1
ATOM 686 C C . ARG A 1 88 ? 4.221 6.684 -5.941 1.00 87.19 88 ARG A C 1
ATOM 688 O O . ARG A 1 88 ? 3.259 7.273 -6.427 1.00 87.19 88 ARG A O 1
ATOM 695 N N . THR A 1 89 ? 5.106 7.281 -5.154 1.00 84.56 89 THR A N 1
ATOM 696 C CA . THR A 1 89 ? 5.075 8.704 -4.813 1.00 84.56 89 THR A CA 1
ATOM 697 C C . THR A 1 89 ? 6.336 9.421 -5.296 1.00 84.56 89 THR A C 1
ATOM 699 O O . THR A 1 89 ? 7.449 8.905 -5.182 1.00 84.56 89 THR A O 1
ATOM 702 N N . ASP A 1 90 ? 6.160 10.639 -5.814 1.00 82.44 90 ASP A N 1
ATOM 703 C CA . ASP A 1 90 ? 7.271 11.550 -6.122 1.00 82.44 90 ASP A CA 1
ATOM 704 C C . ASP A 1 90 ? 7.814 12.248 -4.861 1.00 82.44 90 ASP A C 1
ATOM 706 O O . ASP A 1 90 ? 8.900 12.834 -4.889 1.00 82.44 90 ASP A O 1
ATOM 710 N N . ASP A 1 91 ? 7.065 12.181 -3.756 1.00 87.56 91 ASP A N 1
ATOM 711 C CA . ASP A 1 91 ? 7.473 12.671 -2.444 1.00 87.56 91 ASP A CA 1
ATOM 712 C C . ASP A 1 91 ? 8.382 11.648 -1.750 1.00 87.56 91 ASP A C 1
ATOM 714 O O . ASP A 1 91 ? 7.935 10.616 -1.237 1.00 87.56 91 ASP A O 1
ATOM 718 N N . ARG A 1 92 ? 9.681 11.957 -1.750 1.00 88.25 92 ARG A N 1
ATOM 719 C CA . ARG A 1 92 ? 10.716 11.124 -1.139 1.00 88.25 92 ARG A CA 1
ATOM 720 C C . ARG A 1 92 ? 10.609 11.090 0.382 1.00 88.25 92 ARG A C 1
ATOM 722 O O . ARG A 1 92 ? 10.889 10.050 0.967 1.00 88.25 92 ARG A O 1
ATOM 729 N N . GLU A 1 93 ? 10.220 12.192 1.015 1.00 93.31 93 GLU A N 1
ATOM 730 C CA . GLU A 1 93 ? 10.105 12.253 2.474 1.00 93.31 93 GLU A CA 1
ATOM 731 C C . GLU A 1 93 ? 8.960 11.362 2.943 1.00 93.31 93 GLU A C 1
ATOM 733 O O . GLU A 1 93 ? 9.153 10.544 3.841 1.00 93.31 93 GLU A O 1
ATOM 738 N N . ARG A 1 94 ? 7.810 11.421 2.260 1.00 93.69 94 ARG A N 1
ATOM 739 C CA . ARG A 1 94 ? 6.679 10.524 2.529 1.00 93.69 94 ARG A CA 1
ATOM 740 C C . ARG A 1 94 ? 7.057 9.050 2.377 1.00 93.69 94 ARG A C 1
ATOM 742 O O . ARG A 1 94 ? 6.682 8.242 3.223 1.00 93.69 94 ARG A O 1
ATOM 749 N N . LEU A 1 95 ? 7.796 8.686 1.326 1.00 93.56 95 LEU A N 1
ATOM 750 C CA . LEU A 1 95 ? 8.205 7.294 1.102 1.00 93.56 95 LEU A CA 1
ATOM 751 C C . LEU A 1 95 ? 9.181 6.791 2.175 1.00 93.56 95 LEU A C 1
ATOM 753 O O . LEU A 1 95 ? 9.056 5.659 2.640 1.00 93.56 95 LEU A O 1
ATOM 757 N N . GLU A 1 96 ? 10.146 7.616 2.583 1.00 95.38 96 GLU A N 1
ATOM 758 C CA . GLU A 1 96 ? 11.067 7.255 3.665 1.00 95.38 96 GLU A CA 1
ATOM 759 C C . GLU A 1 96 ? 10.344 7.178 5.014 1.00 95.38 96 GLU A C 1
ATOM 761 O O . GLU A 1 96 ? 10.581 6.246 5.783 1.00 95.38 96 GLU A O 1
ATOM 766 N N . GLN A 1 97 ? 9.397 8.083 5.274 1.00 97.31 97 GLN A N 1
ATOM 767 C CA . GLN A 1 97 ? 8.569 8.035 6.475 1.00 97.31 97 GLN A CA 1
ATOM 768 C C . GLN A 1 97 ? 7.718 6.758 6.522 1.00 97.31 97 GLN A C 1
ATOM 770 O O . GLN A 1 97 ? 7.675 6.098 7.557 1.00 97.31 97 GLN A O 1
ATOM 775 N N . LEU A 1 98 ? 7.136 6.337 5.391 1.00 97.44 98 LEU A N 1
ATOM 776 C CA . LEU A 1 98 ? 6.413 5.067 5.280 1.00 97.44 98 LEU A CA 1
ATOM 777 C C . LEU A 1 98 ? 7.299 3.872 5.664 1.00 97.44 98 LEU A C 1
ATOM 779 O O . LEU A 1 98 ? 6.869 3.018 6.436 1.00 97.44 98 LEU A O 1
ATOM 783 N N . LYS A 1 99 ? 8.546 3.820 5.173 1.00 97.50 99 LYS A N 1
ATOM 784 C CA . LYS A 1 99 ? 9.512 2.760 5.522 1.00 97.50 99 LYS A CA 1
ATOM 785 C C . LYS A 1 99 ? 9.845 2.769 7.016 1.00 97.50 99 LYS A C 1
ATOM 787 O O . LYS A 1 99 ? 9.882 1.711 7.648 1.00 97.50 99 LYS A O 1
ATOM 792 N N . VAL A 1 100 ? 10.075 3.953 7.589 1.00 98.19 100 VAL A N 1
ATOM 793 C CA . VAL A 1 100 ? 10.365 4.127 9.021 1.00 98.19 100 VAL A CA 1
ATOM 794 C C . VAL A 1 100 ? 9.191 3.664 9.875 1.00 98.19 100 VAL A C 1
ATOM 796 O O . VAL A 1 100 ? 9.392 2.900 10.821 1.00 98.19 100 VAL A O 1
ATOM 799 N N . ASP A 1 101 ? 7.975 4.090 9.545 1.00 98.00 101 ASP A N 1
ATOM 800 C CA . ASP A 1 101 ? 6.788 3.750 10.321 1.00 98.00 101 ASP A CA 1
ATOM 801 C C . ASP A 1 101 ? 6.420 2.271 10.180 1.00 98.00 101 ASP A C 1
ATOM 803 O O . ASP A 1 101 ? 6.083 1.638 11.182 1.00 98.00 101 ASP A O 1
ATOM 807 N N . PHE A 1 102 ? 6.590 1.686 8.989 1.00 98.44 102 PHE A N 1
ATOM 808 C CA . PHE A 1 102 ? 6.433 0.247 8.774 1.00 98.44 102 PHE A CA 1
ATOM 809 C C . PHE A 1 102 ? 7.396 -0.552 9.658 1.00 98.44 102 PHE A C 1
ATOM 811 O O . PHE A 1 102 ? 6.967 -1.399 10.444 1.00 98.44 102 PHE A O 1
ATOM 818 N N . LYS A 1 103 ? 8.688 -0.203 9.645 1.00 98.38 103 LYS A N 1
ATOM 819 C CA . LYS A 1 103 ? 9.699 -0.842 10.500 1.00 98.38 103 LYS A CA 1
ATOM 820 C C . LYS A 1 103 ? 9.446 -0.623 11.983 1.00 98.38 103 LYS A C 1
ATOM 822 O O . LYS A 1 103 ? 9.678 -1.510 12.804 1.00 98.38 103 LYS A O 1
ATOM 827 N N . LYS A 1 104 ? 8.958 0.554 12.366 1.00 98.19 104 LYS A N 1
ATOM 828 C CA . LYS A 1 104 ? 8.604 0.850 13.754 1.00 98.19 104 LYS A CA 1
ATOM 829 C C . LYS A 1 104 ? 7.430 -0.007 14.223 1.00 98.19 104 LYS A C 1
ATOM 831 O O . LYS A 1 104 ? 7.509 -0.513 15.348 1.00 98.19 104 LYS A O 1
ATOM 836 N N . ARG A 1 105 ? 6.386 -0.158 13.400 1.00 97.69 105 ARG A N 1
ATOM 837 C CA . ARG A 1 105 ? 5.155 -0.888 13.733 1.00 97.69 105 ARG A CA 1
ATOM 838 C C . ARG A 1 105 ? 5.363 -2.402 13.699 1.00 97.69 105 ARG A C 1
ATOM 840 O O . ARG A 1 105 ? 5.114 -3.049 14.710 1.00 97.69 105 ARG A O 1
ATOM 847 N N . TYR A 1 106 ? 5.913 -2.932 12.608 1.00 97.81 106 TYR A N 1
ATOM 848 C CA . TYR A 1 106 ? 6.002 -4.377 12.353 1.00 97.81 106 TYR A CA 1
ATOM 849 C C . TYR A 1 106 ? 7.365 -5.000 12.652 1.00 97.81 106 TYR A C 1
ATOM 851 O O . TYR A 1 106 ? 7.491 -6.215 12.669 1.00 97.81 106 TYR A O 1
ATOM 859 N N . LYS A 1 107 ? 8.388 -4.185 12.947 1.00 98.00 107 LYS A N 1
ATOM 860 C CA . LYS A 1 107 ? 9.775 -4.636 13.193 1.00 98.00 107 LYS A CA 1
ATOM 861 C C . LYS A 1 107 ? 10.449 -5.295 11.985 1.00 98.00 107 LYS A C 1
ATOM 863 O O . LYS A 1 107 ? 11.507 -5.898 12.139 1.00 98.00 107 LYS A O 1
ATOM 868 N N . GLU A 1 108 ? 9.902 -5.080 10.796 1.00 97.38 108 GLU A N 1
ATOM 869 C CA . GLU A 1 108 ? 10.370 -5.627 9.522 1.00 97.38 108 GLU A CA 1
ATOM 870 C C . GLU A 1 108 ? 10.755 -4.495 8.562 1.00 97.38 108 GLU A C 1
ATOM 872 O O . GLU A 1 108 ? 10.248 -3.376 8.667 1.00 97.38 108 GLU A O 1
ATOM 877 N N . ASP A 1 109 ? 11.681 -4.752 7.639 1.00 97.94 109 ASP A N 1
ATOM 878 C CA . ASP A 1 109 ? 11.957 -3.801 6.562 1.00 97.94 109 ASP A CA 1
ATOM 879 C C . ASP A 1 109 ? 10.852 -3.888 5.505 1.00 97.94 109 ASP A C 1
ATOM 881 O O . ASP A 1 109 ? 10.507 -4.980 5.061 1.00 97.94 109 ASP A O 1
ATOM 885 N N . LEU A 1 110 ? 10.297 -2.742 5.095 1.00 97.75 110 LEU A N 1
ATOM 886 C CA . LEU A 1 110 ? 9.192 -2.708 4.134 1.00 97.75 110 LEU A CA 1
ATOM 887 C C . LEU A 1 110 ? 9.564 -3.370 2.801 1.00 97.75 110 LEU A C 1
ATOM 889 O O . LEU A 1 110 ? 8.720 -4.014 2.185 1.00 97.75 110 LEU A O 1
ATOM 893 N N . LYS A 1 111 ? 10.804 -3.188 2.332 1.00 96.19 111 LYS A N 1
ATOM 894 C CA . LYS A 1 111 ? 11.235 -3.751 1.054 1.00 96.19 111 LYS A CA 1
ATOM 895 C C . LYS A 1 111 ? 11.318 -5.265 1.143 1.00 96.19 111 LYS A C 1
ATOM 897 O O . LYS A 1 111 ? 10.781 -5.937 0.272 1.00 96.19 111 LYS A O 1
ATOM 902 N N . ASP A 1 112 ? 12.004 -5.764 2.163 1.00 97.56 112 ASP A N 1
ATOM 903 C CA . ASP A 1 112 ? 12.220 -7.200 2.327 1.00 97.56 112 ASP A CA 1
ATOM 904 C C . ASP A 1 112 ? 10.878 -7.907 2.543 1.00 97.56 112 ASP A C 1
ATOM 906 O O . ASP A 1 112 ? 10.585 -8.881 1.860 1.00 97.56 112 ASP A O 1
ATOM 910 N N . TRP A 1 113 ? 10.002 -7.326 3.369 1.00 97.88 113 TRP A N 1
ATOM 911 C CA . TRP A 1 113 ? 8.653 -7.848 3.573 1.00 97.88 113 TRP A CA 1
ATOM 912 C C . TRP A 1 113 ? 7.829 -7.881 2.276 1.00 97.88 113 TRP A C 1
ATOM 914 O O . TRP A 1 113 ? 7.235 -8.901 1.955 1.00 97.88 113 TRP A O 1
ATOM 924 N N . LEU A 1 114 ? 7.829 -6.811 1.469 1.00 96.12 114 LEU A N 1
ATOM 925 C CA . LEU A 1 114 ? 7.107 -6.813 0.186 1.00 96.12 114 LEU A CA 1
ATOM 926 C C . LEU A 1 114 ? 7.648 -7.853 -0.806 1.00 96.12 114 LEU A C 1
ATOM 928 O O . LEU A 1 114 ? 6.882 -8.334 -1.635 1.00 96.12 114 LEU A O 1
ATOM 932 N N . ILE A 1 115 ? 8.943 -8.172 -0.749 1.00 93.88 115 ILE A N 1
ATOM 933 C CA . ILE A 1 115 ? 9.549 -9.221 -1.581 1.00 93.88 115 ILE A CA 1
ATOM 934 C C . ILE A 1 115 ? 9.105 -10.613 -1.117 1.00 93.88 115 ILE A C 1
ATOM 936 O O . ILE A 1 115 ? 8.941 -11.500 -1.949 1.00 93.88 115 ILE A O 1
ATOM 940 N N . ASP A 1 116 ? 8.896 -10.799 0.185 1.00 95.62 116 ASP A N 1
ATOM 941 C CA . ASP A 1 116 ? 8.424 -12.068 0.737 1.00 95.62 116 ASP A CA 1
ATOM 942 C C . ASP A 1 116 ? 6.922 -12.297 0.470 1.00 95.62 116 ASP A C 1
ATOM 944 O O . ASP A 1 116 ? 6.512 -13.430 0.214 1.00 95.62 116 ASP A O 1
ATOM 948 N N . GLU A 1 117 ? 6.105 -11.236 0.488 1.00 94.94 117 GLU A N 1
ATOM 949 C CA . GLU A 1 117 ? 4.648 -11.332 0.284 1.00 94.94 117 GLU A CA 1
ATOM 950 C C . GLU A 1 117 ? 4.219 -11.322 -1.189 1.00 94.94 117 GLU A C 1
ATOM 952 O O . GLU A 1 117 ? 3.241 -11.968 -1.575 1.00 94.94 117 GLU A O 1
ATOM 957 N N . LEU A 1 118 ? 4.914 -10.559 -2.035 1.00 91.62 118 LEU A N 1
ATOM 958 C CA . LEU A 1 118 ? 4.562 -10.415 -3.444 1.00 91.62 118 LEU A CA 1
ATOM 959 C C . LEU A 1 118 ? 5.443 -11.312 -4.298 1.00 91.62 118 LEU A C 1
ATOM 961 O O . LEU A 1 118 ? 6.605 -11.550 -4.000 1.00 91.62 118 LEU A O 1
ATOM 965 N N . THR A 1 119 ? 4.904 -11.784 -5.419 1.00 89.00 119 THR A N 1
ATOM 966 C CA . THR A 1 119 ? 5.662 -12.647 -6.328 1.00 89.00 119 THR A CA 1
ATOM 967 C C . THR A 1 119 ? 5.557 -12.176 -7.764 1.00 89.00 119 THR A C 1
ATOM 969 O O . THR A 1 119 ? 4.616 -11.493 -8.179 1.00 89.00 119 THR A O 1
ATOM 972 N N . GLY A 1 120 ? 6.545 -12.561 -8.567 1.00 87.38 120 GLY A N 1
ATOM 973 C CA . GLY A 1 120 ? 6.489 -12.351 -10.002 1.00 87.38 120 GLY A CA 1
ATOM 974 C C . GLY A 1 120 ? 6.482 -10.867 -10.351 1.00 87.38 120 GLY A C 1
ATOM 975 O O . GLY A 1 120 ? 7.470 -10.173 -10.132 1.00 87.38 120 GLY A O 1
ATOM 976 N N . ARG A 1 121 ? 5.426 -10.403 -11.025 1.00 87.25 121 ARG A N 1
ATOM 977 C CA . ARG A 1 121 ? 5.390 -9.027 -11.536 1.00 87.25 121 ARG A CA 1
ATOM 978 C C . ARG A 1 121 ? 5.162 -8.034 -10.404 1.00 87.25 121 ARG A C 1
ATOM 980 O O . ARG A 1 121 ? 5.795 -6.987 -10.411 1.00 87.25 121 ARG A O 1
ATOM 987 N N . ASP A 1 122 ? 4.327 -8.376 -9.432 1.00 89.06 122 ASP A N 1
ATOM 988 C CA . ASP A 1 122 ? 3.999 -7.482 -8.321 1.00 89.06 122 ASP A CA 1
ATOM 989 C C . ASP A 1 122 ? 5.211 -7.244 -7.413 1.00 89.06 122 ASP A C 1
ATOM 991 O O . ASP A 1 122 ? 5.462 -6.112 -7.003 1.00 89.06 122 ASP A O 1
ATOM 995 N N . GLU A 1 123 ? 6.034 -8.275 -7.206 1.00 91.75 123 GLU A N 1
ATOM 996 C CA . GLU A 1 123 ? 7.337 -8.173 -6.534 1.00 91.75 123 GLU A CA 1
ATOM 997 C C . GLU A 1 123 ? 8.256 -7.154 -7.233 1.00 91.75 123 GLU A C 1
ATOM 999 O O . GLU A 1 123 ? 8.776 -6.229 -6.604 1.00 91.75 123 GLU A O 1
ATOM 1004 N N . LEU A 1 124 ? 8.409 -7.270 -8.562 1.00 90.62 124 LEU A N 1
ATOM 1005 C CA . LEU A 1 124 ? 9.183 -6.311 -9.356 1.00 90.62 124 LEU A CA 1
ATOM 1006 C C . LEU A 1 124 ? 8.620 -4.894 -9.198 1.00 90.62 124 LEU A C 1
ATOM 1008 O O . LEU A 1 124 ? 9.375 -3.953 -8.956 1.00 90.62 124 LEU A O 1
ATOM 1012 N N . GLU A 1 125 ? 7.307 -4.727 -9.352 1.00 88.31 125 GLU A N 1
ATOM 1013 C CA . GLU A 1 125 ? 6.659 -3.421 -9.252 1.00 88.31 125 GLU A CA 1
ATOM 1014 C C . GLU A 1 125 ? 6.855 -2.784 -7.869 1.00 88.31 125 GLU A C 1
ATOM 1016 O O . GLU A 1 125 ? 7.077 -1.575 -7.783 1.00 88.31 125 GLU A O 1
ATOM 1021 N N . ALA A 1 126 ? 6.849 -3.580 -6.797 1.00 91.69 126 ALA A N 1
ATOM 1022 C CA . ALA A 1 126 ? 7.118 -3.108 -5.443 1.00 91.69 126 ALA A CA 1
ATOM 1023 C C . ALA A 1 126 ? 8.561 -2.615 -5.300 1.00 91.69 126 ALA A C 1
ATOM 1025 O O . ALA A 1 126 ? 8.789 -1.491 -4.846 1.00 91.69 126 ALA A O 1
ATOM 1026 N N . ILE A 1 127 ? 9.533 -3.404 -5.769 1.00 91.56 127 ILE A N 1
ATOM 1027 C CA . ILE A 1 127 ? 10.950 -3.016 -5.781 1.00 91.56 127 ILE A CA 1
ATOM 1028 C C . ILE A 1 127 ? 11.141 -1.699 -6.539 1.00 91.56 127 ILE A C 1
ATOM 1030 O O . ILE A 1 127 ? 11.840 -0.803 -6.061 1.00 91.56 127 ILE A O 1
ATOM 1034 N N . LEU A 1 128 ? 10.522 -1.569 -7.713 1.00 90.75 128 LEU A N 1
ATOM 1035 C CA . LEU A 1 128 ? 10.637 -0.378 -8.549 1.00 90.75 128 LEU A CA 1
ATOM 1036 C C . LEU A 1 128 ? 9.956 0.841 -7.914 1.00 90.75 128 LEU A C 1
ATOM 1038 O O . LEU A 1 128 ? 10.532 1.928 -7.950 1.00 90.75 128 LEU A O 1
ATOM 1042 N N . ALA A 1 129 ? 8.785 0.672 -7.293 1.00 89.62 129 ALA A N 1
ATOM 1043 C CA . ALA A 1 129 ? 8.072 1.749 -6.608 1.00 89.62 129 ALA A CA 1
ATOM 1044 C C . ALA A 1 129 ? 8.866 2.300 -5.411 1.00 89.62 129 ALA A C 1
ATOM 1046 O O . ALA A 1 129 ? 8.972 3.514 -5.240 1.00 89.62 129 ALA A O 1
ATOM 1047 N N . LEU A 1 130 ? 9.516 1.428 -4.632 1.00 91.94 130 LEU A N 1
ATOM 1048 C CA . LEU A 1 130 ? 10.310 1.823 -3.460 1.00 91.94 130 LEU A CA 1
ATOM 1049 C C . LEU A 1 130 ? 11.586 2.620 -3.789 1.00 91.94 130 LEU A C 1
ATOM 1051 O O . LEU A 1 130 ? 12.214 3.165 -2.870 1.00 91.94 130 LEU A O 1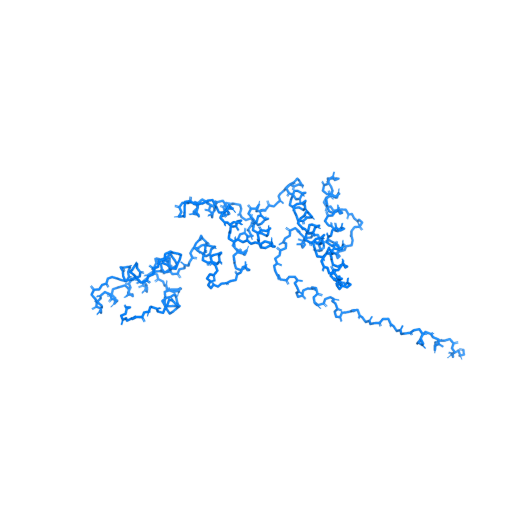
ATOM 1055 N N . ARG A 1 131 ? 11.968 2.715 -5.073 1.00 88.69 131 ARG A N 1
ATOM 1056 C CA . ARG A 1 131 ? 13.054 3.592 -5.551 1.00 88.69 131 ARG A CA 1
ATOM 1057 C C . ARG A 1 131 ? 12.650 5.072 -5.551 1.00 88.69 131 ARG A C 1
ATOM 1059 O O . ARG A 1 131 ? 13.534 5.926 -5.580 1.00 88.69 131 ARG A O 1
ATOM 1066 N N . GLY A 1 132 ? 11.349 5.372 -5.495 1.00 85.38 132 GLY A N 1
ATOM 1067 C CA . GLY A 1 132 ? 10.818 6.733 -5.529 1.00 85.38 132 GLY A CA 1
ATOM 1068 C C . GLY A 1 132 ? 11.140 7.470 -6.833 1.00 85.38 132 GLY A C 1
ATOM 1069 O O . GLY A 1 132 ? 11.392 6.865 -7.879 1.00 85.38 132 GLY A O 1
ATOM 1070 N N . LYS A 1 133 ? 11.142 8.805 -6.771 1.00 83.88 133 LYS A N 1
ATOM 1071 C CA . LYS A 1 133 ? 11.417 9.661 -7.929 1.00 83.88 133 LYS A CA 1
ATOM 1072 C C . LYS A 1 133 ? 12.839 9.464 -8.466 1.00 83.88 133 LYS A C 1
ATOM 1074 O O . LYS A 1 133 ? 13.820 9.712 -7.769 1.00 83.88 133 LYS A O 1
ATOM 1079 N N . LEU A 1 134 ? 12.942 9.104 -9.746 1.00 82.94 134 LEU A N 1
ATOM 1080 C CA . LEU A 1 134 ? 14.215 8.907 -10.444 1.00 82.94 134 LEU A CA 1
ATOM 1081 C C . LEU A 1 134 ? 14.732 10.242 -11.007 1.00 82.94 134 LEU A C 1
ATOM 1083 O O . LEU A 1 134 ? 14.246 10.748 -12.026 1.00 82.94 134 LEU A O 1
ATOM 1087 N N . THR A 1 135 ? 15.722 10.827 -10.341 1.00 79.00 135 THR A N 1
ATOM 1088 C CA . THR A 1 135 ? 16.250 12.163 -10.653 1.00 79.00 135 THR A CA 1
ATOM 1089 C C . THR A 1 135 ? 17.521 12.150 -11.492 1.00 79.00 135 THR A C 1
ATOM 1091 O O . THR A 1 135 ? 17.837 13.180 -12.077 1.00 79.00 135 THR A O 1
ATOM 1094 N N . THR A 1 136 ? 18.244 11.028 -11.567 1.00 78.00 136 THR A N 1
ATOM 1095 C CA . THR A 1 136 ? 19.494 10.932 -12.345 1.00 78.00 136 THR A CA 1
ATOM 1096 C C . THR A 1 136 ? 19.387 9.924 -13.495 1.00 78.00 136 THR A C 1
ATOM 1098 O O . THR A 1 136 ? 18.585 8.982 -13.405 1.00 78.00 136 THR A O 1
ATOM 1101 N N . PRO A 1 137 ? 20.189 10.080 -14.566 1.00 73.81 137 PRO A N 1
ATOM 1102 C CA . PRO A 1 137 ? 20.299 9.082 -15.627 1.00 73.81 137 PRO A CA 1
ATOM 1103 C C . PRO A 1 137 ? 20.640 7.689 -15.092 1.00 73.81 137 PRO A C 1
ATOM 1105 O O . PRO A 1 137 ? 20.012 6.712 -15.488 1.00 73.81 137 PRO A O 1
ATOM 1108 N N . GLU A 1 138 ? 21.549 7.579 -14.123 1.00 80.62 138 GLU A N 1
ATOM 1109 C CA . GLU A 1 138 ? 21.970 6.301 -13.535 1.00 80.62 138 GLU A CA 1
ATOM 1110 C C . GLU A 1 138 ? 20.810 5.593 -12.832 1.00 80.62 138 GLU A C 1
ATOM 1112 O O . GLU A 1 138 ? 20.600 4.398 -13.028 1.00 80.62 138 GLU A O 1
ATOM 1117 N N . GLN A 1 139 ? 20.003 6.333 -12.063 1.00 82.75 139 GLN A N 1
ATOM 1118 C CA . GLN A 1 139 ? 18.831 5.774 -11.385 1.00 82.75 139 GLN A CA 1
ATOM 1119 C C . GLN A 1 139 ? 17.799 5.225 -12.375 1.00 82.75 139 GLN A C 1
ATOM 1121 O O . GLN A 1 139 ? 17.146 4.218 -12.084 1.00 82.75 139 GLN A O 1
ATOM 1126 N N . ARG A 1 140 ? 17.650 5.889 -13.527 1.00 80.44 140 ARG A N 1
ATOM 1127 C CA . ARG A 1 140 ? 16.733 5.506 -14.609 1.00 80.44 140 ARG A CA 1
ATOM 1128 C C . ARG A 1 140 ? 17.274 4.325 -15.409 1.00 80.44 140 ARG A C 1
ATOM 1130 O O . ARG A 1 140 ? 16.510 3.415 -15.721 1.00 80.44 140 ARG A O 1
ATOM 1137 N N . ILE A 1 141 ? 18.581 4.299 -15.671 1.00 79.44 141 ILE A N 1
ATOM 1138 C CA . ILE A 1 141 ? 19.286 3.157 -16.264 1.00 79.44 141 ILE A CA 1
ATOM 1139 C C . ILE A 1 141 ? 19.069 1.918 -15.406 1.00 79.44 141 ILE A C 1
ATOM 1141 O O . ILE A 1 141 ? 18.591 0.908 -15.905 1.00 79.44 141 ILE A O 1
ATOM 1145 N N . GLU A 1 142 ? 19.365 1.997 -14.114 1.00 85.38 142 GLU A N 1
ATOM 1146 C CA . GLU A 1 142 ? 19.260 0.845 -13.222 1.00 85.38 142 GLU A CA 1
ATOM 1147 C C . GLU A 1 142 ? 17.803 0.358 -13.094 1.00 85.38 142 GLU A C 1
ATOM 1149 O O . GLU A 1 142 ? 17.546 -0.845 -13.130 1.00 85.38 142 GLU A O 1
ATOM 1154 N N . HIS A 1 143 ? 16.827 1.275 -13.049 1.00 86.62 143 HIS A N 1
ATOM 1155 C CA . HIS A 1 143 ? 15.403 0.924 -13.084 1.00 86.62 143 HIS A CA 1
ATOM 1156 C C . HIS A 1 143 ? 15.038 0.132 -14.353 1.00 86.62 143 HIS A C 1
ATOM 1158 O O . HIS A 1 143 ? 14.396 -0.917 -14.281 1.00 86.62 143 HIS A O 1
ATOM 1164 N N . LEU A 1 144 ? 15.463 0.611 -15.524 1.00 81.38 144 LEU A N 1
ATOM 1165 C CA . LEU A 1 144 ? 15.186 -0.048 -16.801 1.00 81.38 144 LEU A CA 1
ATOM 1166 C C . LEU A 1 144 ? 15.937 -1.371 -16.955 1.00 81.38 144 LEU A C 1
ATOM 1168 O O . LEU A 1 144 ? 15.400 -2.297 -17.556 1.00 81.38 144 LEU A O 1
ATOM 1172 N N . GLN A 1 145 ? 17.148 -1.485 -16.403 1.00 84.56 145 GLN A N 1
ATOM 1173 C CA . GLN A 1 145 ? 17.907 -2.737 -16.387 1.00 84.56 145 GLN A CA 1
ATOM 1174 C C . GLN A 1 145 ? 17.165 -3.827 -15.615 1.00 84.56 145 GLN A C 1
ATOM 1176 O O . GLN A 1 145 ? 17.024 -4.930 -16.137 1.00 84.56 145 GLN A O 1
ATOM 1181 N N . LEU A 1 146 ? 16.637 -3.511 -14.428 1.00 87.75 146 LEU A N 1
ATOM 1182 C CA . LEU A 1 146 ? 15.855 -4.459 -13.629 1.00 87.75 146 LEU A CA 1
ATOM 1183 C C . LEU A 1 146 ? 14.610 -4.940 -14.378 1.00 87.75 146 LEU A C 1
ATOM 1185 O O . LEU A 1 146 ? 14.334 -6.140 -14.425 1.00 87.75 146 LEU A O 1
ATOM 1189 N N . ARG A 1 147 ? 13.880 -4.017 -15.019 1.00 85.31 147 ARG A N 1
ATOM 1190 C CA . ARG A 1 147 ? 12.714 -4.389 -15.827 1.00 85.31 147 ARG A CA 1
ATOM 1191 C C . ARG A 1 147 ? 13.115 -5.243 -17.030 1.00 85.31 147 ARG A C 1
ATOM 1193 O O . ARG A 1 147 ? 12.510 -6.287 -17.248 1.00 85.31 147 ARG A O 1
ATOM 1200 N N . LEU A 1 148 ? 14.146 -4.848 -17.778 1.00 81.94 148 LEU A N 1
ATOM 1201 C CA . LEU A 1 148 ? 14.640 -5.607 -18.930 1.00 81.94 148 LEU A CA 1
ATOM 1202 C C . LEU A 1 148 ? 15.036 -7.035 -18.534 1.00 81.94 148 LEU A C 1
ATOM 1204 O O . LEU A 1 148 ? 14.676 -7.988 -19.225 1.00 81.94 148 LEU A O 1
ATOM 1208 N N . GLU A 1 149 ? 15.752 -7.192 -17.421 1.00 85.44 149 GLU A N 1
ATOM 1209 C CA . GLU A 1 149 ? 16.165 -8.496 -16.905 1.00 85.44 149 GLU A CA 1
ATOM 1210 C C . GLU A 1 149 ? 14.959 -9.370 -16.540 1.00 85.44 149 GLU A C 1
ATOM 1212 O O . GLU A 1 149 ? 14.925 -10.559 -16.876 1.00 85.44 149 GLU A O 1
ATOM 1217 N N . TYR A 1 150 ? 13.956 -8.792 -15.873 1.00 86.25 150 TYR A N 1
ATOM 1218 C CA . TYR A 1 150 ? 12.731 -9.501 -15.524 1.00 86.25 150 TYR A CA 1
ATOM 1219 C C . TYR A 1 150 ? 11.973 -9.967 -16.771 1.00 86.25 150 TYR A C 1
ATOM 1221 O O . TYR A 1 150 ? 11.682 -11.157 -16.899 1.00 86.25 150 TYR A O 1
ATOM 1229 N N . GLU A 1 151 ? 11.691 -9.056 -17.707 1.00 80.50 151 GLU A N 1
ATOM 1230 C CA . GLU A 1 151 ? 10.901 -9.359 -18.908 1.00 80.50 151 GLU A CA 1
ATOM 1231 C C . GLU A 1 151 ? 11.620 -10.375 -19.803 1.00 80.50 151 GLU A C 1
ATOM 1233 O O . GLU A 1 151 ? 10.997 -11.314 -20.299 1.00 80.50 151 GLU A O 1
ATOM 1238 N N . SER A 1 152 ? 12.949 -10.269 -19.928 1.00 79.88 152 SER A N 1
ATOM 1239 C CA . SER A 1 152 ? 13.765 -11.239 -20.671 1.00 79.88 152 SER A CA 1
ATOM 1240 C C . SER A 1 152 ? 13.656 -12.644 -20.072 1.00 79.88 152 SER A C 1
ATOM 1242 O O . SER A 1 152 ? 13.453 -13.621 -20.795 1.00 79.88 152 SER A O 1
ATOM 1244 N N . ARG A 1 153 ? 13.759 -12.769 -18.739 1.00 83.38 153 ARG A N 1
ATOM 1245 C CA . ARG A 1 153 ? 13.642 -14.062 -18.038 1.00 83.38 153 ARG A CA 1
ATOM 1246 C C . ARG A 1 153 ? 12.223 -14.615 -18.064 1.00 83.38 153 ARG A C 1
ATOM 1248 O O . ARG A 1 153 ? 12.036 -15.828 -18.150 1.00 83.38 153 ARG A O 1
ATOM 1255 N N . PHE A 1 154 ? 11.222 -13.751 -17.940 1.00 80.69 154 PHE A N 1
ATOM 1256 C CA . PHE A 1 154 ? 9.819 -14.129 -18.050 1.00 80.69 154 PHE A CA 1
ATOM 1257 C C . PHE A 1 154 ? 9.527 -14.711 -19.437 1.00 80.69 154 PHE A C 1
ATOM 1259 O O . PHE A 1 154 ? 9.030 -15.832 -19.536 1.00 80.69 154 PHE A O 1
ATOM 1266 N N . PHE A 1 155 ? 9.943 -14.013 -20.495 1.00 72.38 155 PHE A N 1
ATOM 1267 C CA . PHE A 1 155 ? 9.776 -14.470 -21.870 1.00 72.38 155 PHE A CA 1
ATOM 1268 C C . PHE A 1 155 ? 10.530 -15.772 -22.159 1.00 72.38 155 PHE A C 1
ATOM 1270 O O . PHE A 1 155 ? 9.948 -16.702 -22.712 1.00 72.38 155 PHE A O 1
ATOM 1277 N N . ALA A 1 156 ? 11.792 -15.885 -21.731 1.00 77.31 156 ALA A N 1
ATOM 1278 C CA . ALA A 1 156 ? 12.574 -17.109 -21.912 1.00 77.31 156 ALA A CA 1
ATOM 1279 C C . ALA A 1 156 ? 11.904 -18.338 -21.271 1.00 77.31 156 ALA A C 1
ATOM 1281 O O . ALA A 1 156 ? 11.956 -19.431 -21.828 1.00 77.31 156 ALA A O 1
ATOM 1282 N N . ARG A 1 157 ? 11.240 -18.172 -20.118 1.00 77.50 157 ARG A N 1
ATOM 1283 C CA . ARG A 1 157 ? 10.460 -19.252 -19.492 1.00 77.50 157 ARG A CA 1
ATOM 1284 C C . ARG A 1 157 ? 9.198 -19.590 -20.280 1.00 77.50 157 ARG A C 1
ATOM 1286 O O . ARG A 1 157 ? 8.887 -20.768 -20.428 1.00 77.50 157 ARG A O 1
ATOM 1293 N N . LEU A 1 158 ? 8.483 -18.582 -20.781 1.00 69.81 158 LEU A N 1
ATOM 1294 C CA . LEU A 1 158 ? 7.272 -18.803 -21.572 1.00 69.81 158 LEU A CA 1
ATOM 1295 C C . LEU A 1 158 ? 7.563 -19.543 -22.886 1.00 69.81 158 LEU A C 1
ATOM 1297 O O . LEU A 1 158 ? 6.841 -20.483 -23.224 1.00 69.81 158 LEU A O 1
ATOM 1301 N N . SER A 1 159 ? 8.633 -19.165 -23.591 1.00 68.69 159 SER A N 1
ATOM 1302 C CA . SER A 1 159 ? 9.015 -19.770 -24.874 1.00 68.69 159 SER A CA 1
ATOM 1303 C C . SER A 1 159 ? 9.586 -21.186 -24.741 1.00 68.69 159 SER A C 1
ATOM 1305 O O . SER A 1 159 ? 9.451 -21.988 -25.661 1.00 68.69 159 SER A O 1
ATOM 1307 N N . GLN A 1 160 ? 10.176 -21.541 -23.593 1.00 66.75 160 GLN A N 1
ATOM 1308 C CA . GLN A 1 160 ? 10.660 -22.904 -23.331 1.00 66.75 160 GLN A CA 1
ATOM 1309 C C . GLN A 1 160 ? 9.541 -23.922 -23.043 1.00 66.75 160 GLN A C 1
ATOM 1311 O O . GLN A 1 160 ? 9.791 -25.124 -23.124 1.00 66.75 160 GLN A O 1
ATOM 1316 N N . GLY A 1 161 ? 8.326 -23.469 -22.711 1.00 58.25 161 GLY A N 1
ATOM 1317 C CA . GLY A 1 161 ? 7.216 -24.341 -22.301 1.00 58.25 161 GLY A CA 1
ATOM 1318 C C . GLY A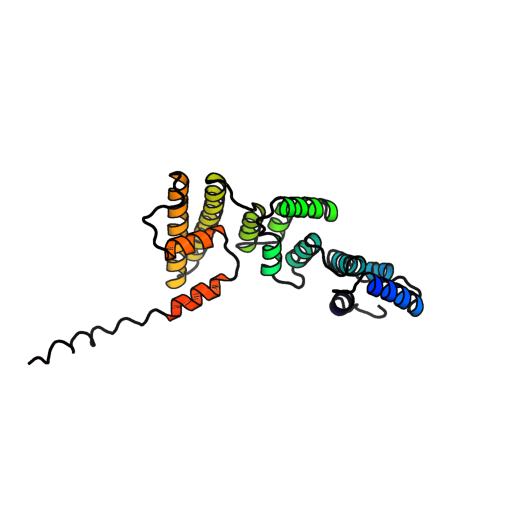 1 161 ? 6.034 -24.427 -23.273 1.00 58.25 161 GLY A C 1
ATOM 1319 O O . GLY A 1 161 ? 5.214 -25.333 -23.129 1.00 58.25 161 GLY A O 1
ATOM 1320 N N . THR A 1 162 ? 5.916 -23.512 -24.243 1.00 59.91 162 THR A N 1
ATOM 1321 C CA . THR A 1 162 ? 4.688 -23.364 -25.048 1.00 59.91 162 THR A CA 1
ATOM 1322 C C . THR A 1 162 ? 4.939 -22.609 -26.356 1.00 59.91 162 THR A C 1
ATOM 1324 O O . THR A 1 162 ? 5.796 -21.731 -26.408 1.00 59.91 162 THR A O 1
ATOM 1327 N N . LEU A 1 163 ? 4.147 -22.899 -27.398 1.00 62.97 163 LEU A N 1
ATOM 1328 C CA . LEU A 1 163 ? 3.998 -22.002 -28.552 1.00 62.97 163 LEU A CA 1
ATOM 1329 C C . LEU A 1 163 ? 3.289 -20.733 -28.068 1.00 62.97 163 LEU A C 1
ATOM 1331 O O . LEU A 1 163 ? 2.148 -20.804 -27.611 1.00 62.97 163 LEU A O 1
ATOM 1335 N N . LEU A 1 164 ? 3.980 -19.597 -28.121 1.00 64.94 164 LEU A N 1
ATOM 1336 C CA . LEU A 1 164 ? 3.390 -18.304 -27.799 1.00 64.94 164 LEU A CA 1
ATOM 1337 C C . LEU A 1 164 ? 2.374 -17.907 -28.872 1.00 64.94 164 LEU A C 1
ATOM 1339 O O . LEU A 1 164 ? 2.561 -18.172 -30.059 1.00 64.94 164 LEU A O 1
ATOM 1343 N N . GLU A 1 165 ? 1.303 -17.240 -28.454 1.00 70.69 165 GLU A N 1
ATOM 1344 C CA . GLU A 1 165 ? 0.472 -16.491 -29.394 1.00 70.69 165 GLU A CA 1
ATOM 1345 C C . GLU A 1 165 ? 1.309 -15.353 -30.000 1.00 70.69 165 GLU A C 1
ATOM 1347 O O . GLU A 1 165 ? 2.074 -14.702 -29.278 1.00 70.69 165 GLU A O 1
ATOM 1352 N N . SER A 1 166 ? 1.137 -15.083 -31.301 1.00 66.62 166 SER A N 1
ATOM 1353 C CA . SER A 1 166 ? 1.892 -14.057 -32.045 1.00 66.62 166 SER A CA 1
ATOM 1354 C C . SER A 1 166 ? 1.907 -12.702 -31.338 1.00 66.62 166 SER A C 1
ATOM 1356 O O . SER A 1 166 ? 2.939 -12.043 -31.258 1.00 66.62 166 SER A O 1
ATOM 1358 N N . ASP A 1 167 ? 0.773 -12.321 -30.753 1.00 64.44 167 ASP A N 1
ATOM 1359 C CA . ASP A 1 167 ? 0.599 -11.026 -30.098 1.00 64.44 167 ASP A CA 1
ATOM 1360 C C . ASP A 1 167 ? 1.388 -10.930 -28.784 1.00 64.44 167 ASP A C 1
ATOM 1362 O O . ASP A 1 167 ? 1.773 -9.840 -28.363 1.00 64.44 167 ASP A O 1
ATOM 1366 N N . THR A 1 168 ? 1.629 -12.057 -28.109 1.00 63.66 168 THR A N 1
ATOM 1367 C CA . THR A 1 168 ? 2.415 -12.099 -26.867 1.00 63.66 168 THR A CA 1
ATOM 1368 C C . THR A 1 168 ? 3.902 -11.970 -27.170 1.00 63.66 168 THR A C 1
ATOM 1370 O O . THR A 1 168 ? 4.612 -11.242 -26.476 1.00 63.66 168 THR A O 1
ATOM 1373 N N . GLU A 1 169 ? 4.356 -12.634 -28.230 1.00 64.75 169 GLU A N 1
ATOM 1374 C CA . GLU A 1 169 ? 5.732 -12.547 -28.715 1.00 64.75 169 GLU A CA 1
ATOM 1375 C C . GLU A 1 169 ? 6.059 -11.142 -29.237 1.00 64.75 169 GLU A C 1
ATOM 1377 O O . GLU A 1 169 ? 7.033 -10.539 -28.787 1.00 64.75 169 GLU A O 1
ATOM 1382 N N . GLU A 1 170 ? 5.181 -10.556 -30.057 1.00 66.44 170 GLU A N 1
ATOM 1383 C CA . GLU A 1 170 ? 5.339 -9.187 -30.560 1.00 66.44 170 GLU A CA 1
ATOM 1384 C C . GLU A 1 170 ? 5.390 -8.156 -29.416 1.00 66.44 170 GLU A C 1
ATOM 1386 O O . GLU A 1 170 ? 6.195 -7.221 -29.430 1.00 66.44 170 GLU A O 1
ATOM 1391 N N . ARG A 1 171 ? 4.554 -8.322 -28.380 1.00 64.62 171 ARG A N 1
ATOM 1392 C CA . ARG A 1 171 ? 4.571 -7.443 -27.197 1.00 64.62 171 ARG A CA 1
ATOM 1393 C C . ARG A 1 171 ? 5.872 -7.556 -26.412 1.00 64.62 171 ARG A C 1
ATOM 1395 O O . ARG A 1 171 ? 6.397 -6.532 -25.971 1.00 64.62 171 ARG A O 1
ATOM 1402 N N . ALA A 1 172 ? 6.374 -8.772 -26.216 1.00 65.19 172 ALA A N 1
ATOM 1403 C CA . ALA A 1 172 ? 7.618 -9.000 -25.494 1.00 65.19 172 ALA A CA 1
ATOM 1404 C C . ALA A 1 172 ? 8.806 -8.388 -26.245 1.00 65.19 172 ALA A C 1
ATOM 1406 O O . ALA A 1 172 ? 9.589 -7.646 -25.652 1.00 65.19 172 ALA A O 1
ATOM 1407 N N . GLU A 1 173 ? 8.894 -8.617 -27.556 1.00 68.50 173 GLU A N 1
ATOM 1408 C CA . GLU A 1 173 ? 9.951 -8.057 -28.399 1.00 68.50 173 GLU A CA 1
ATOM 1409 C C . GLU A 1 173 ? 9.951 -6.524 -28.353 1.00 68.50 173 GLU A C 1
ATOM 1411 O O . GLU A 1 173 ? 10.992 -5.914 -28.099 1.00 68.50 173 GLU A O 1
ATOM 1416 N N . LYS A 1 174 ? 8.775 -5.892 -28.476 1.00 70.94 174 LYS A N 1
ATOM 1417 C CA . LYS A 1 174 ? 8.646 -4.432 -28.356 1.00 70.94 174 LYS A CA 1
ATOM 1418 C C . LYS A 1 174 ? 9.156 -3.916 -27.012 1.00 70.94 174 LYS A C 1
ATOM 1420 O O . LYS A 1 174 ? 9.947 -2.977 -26.990 1.00 70.94 174 LYS A O 1
ATOM 1425 N N . ILE A 1 175 ? 8.760 -4.535 -25.896 1.00 68.62 175 ILE A N 1
ATOM 1426 C CA . ILE A 1 175 ? 9.203 -4.122 -24.552 1.00 68.62 175 ILE A CA 1
ATOM 1427 C C . ILE A 1 175 ? 10.730 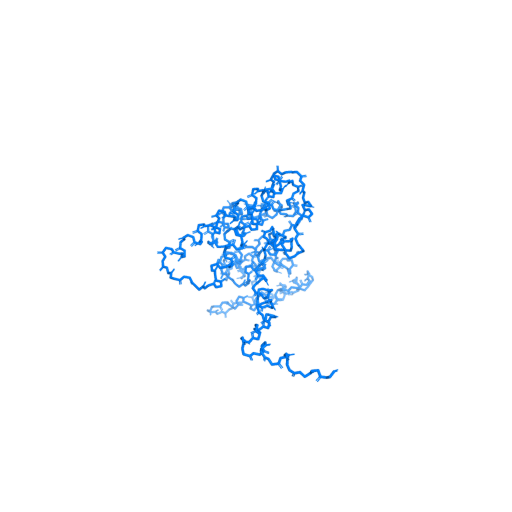-4.205 -24.419 1.00 68.62 175 ILE A C 1
ATOM 1429 O O . ILE A 1 175 ? 11.353 -3.265 -23.920 1.00 68.62 175 ILE A O 1
ATOM 1433 N N . LEU A 1 176 ? 11.339 -5.298 -24.886 1.00 69.56 176 LEU A N 1
ATOM 1434 C CA . LEU A 1 176 ? 12.788 -5.501 -24.811 1.00 69.56 176 LEU A CA 1
ATOM 1435 C C . LEU A 1 176 ? 13.551 -4.493 -25.683 1.00 69.56 176 LEU A C 1
ATOM 1437 O O . LEU A 1 176 ? 14.531 -3.902 -25.222 1.00 69.56 176 LEU A O 1
ATOM 1441 N N . VAL A 1 177 ? 13.084 -4.248 -26.912 1.00 71.62 177 VAL A N 1
ATOM 1442 C CA . VAL A 1 177 ? 13.679 -3.269 -27.838 1.00 71.62 177 VAL A CA 1
ATOM 1443 C C . VAL A 1 177 ? 13.599 -1.854 -27.266 1.00 71.62 177 VAL A C 1
ATOM 1445 O O . VAL A 1 177 ? 14.598 -1.132 -27.261 1.00 71.62 177 VAL A O 1
ATOM 1448 N N . LEU A 1 178 ? 12.441 -1.461 -26.732 1.00 69.06 178 LEU A N 1
ATOM 1449 C CA . LEU A 1 178 ? 12.231 -0.136 -26.148 1.00 69.06 178 LEU A CA 1
ATOM 1450 C C . LEU A 1 178 ? 13.097 0.086 -24.902 1.00 69.06 178 LEU A C 1
ATOM 1452 O O . LEU A 1 178 ? 13.752 1.126 -24.781 1.00 69.06 178 LEU A O 1
ATOM 1456 N N . ALA A 1 179 ? 13.164 -0.900 -24.002 1.00 71.50 179 ALA A N 1
ATOM 1457 C CA . ALA A 1 179 ? 14.022 -0.834 -22.822 1.00 71.50 179 ALA A CA 1
ATOM 1458 C C . ALA A 1 179 ? 15.510 -0.729 -23.206 1.00 71.50 179 ALA A C 1
ATOM 1460 O O . ALA A 1 179 ? 16.233 0.104 -22.654 1.00 71.50 179 ALA A O 1
ATOM 1461 N N . ALA A 1 180 ? 15.964 -1.506 -24.197 1.00 71.56 180 ALA A N 1
ATOM 1462 C CA . ALA A 1 180 ? 17.334 -1.441 -24.705 1.00 71.56 180 ALA A CA 1
ATOM 1463 C C . ALA A 1 180 ? 17.663 -0.075 -25.336 1.00 71.56 180 ALA A C 1
ATOM 1465 O O . ALA A 1 180 ? 18.704 0.512 -25.029 1.00 71.56 180 ALA A O 1
ATOM 1466 N N . LYS A 1 181 ? 16.756 0.470 -26.158 1.00 71.81 181 LYS A N 1
ATOM 1467 C CA . LYS A 1 181 ? 16.904 1.799 -26.771 1.00 71.81 181 LYS A CA 1
ATOM 1468 C C . LYS A 1 181 ? 16.986 2.893 -25.705 1.00 71.81 181 LYS A C 1
ATOM 1470 O O . LYS A 1 181 ? 17.872 3.742 -25.761 1.00 71.81 181 LYS A O 1
ATOM 1475 N N . LYS A 1 182 ? 16.139 2.851 -24.672 1.00 70.69 182 LYS A N 1
ATOM 1476 C CA . LYS A 1 182 ? 16.169 3.850 -23.592 1.00 70.69 182 LYS A CA 1
ATOM 1477 C C . LYS A 1 182 ? 17.438 3.775 -22.742 1.00 70.69 182 LYS A C 1
ATOM 1479 O O . LYS A 1 182 ? 17.975 4.814 -22.362 1.00 70.69 182 LYS A O 1
ATOM 1484 N N . LEU A 1 183 ? 17.957 2.574 -22.489 1.00 73.00 183 LEU A N 1
ATOM 1485 C CA . LEU A 1 183 ? 19.260 2.404 -21.844 1.00 73.00 183 LEU A CA 1
ATOM 1486 C C . LEU A 1 183 ? 20.391 3.038 -22.659 1.00 73.00 183 LEU A C 1
ATOM 1488 O O . LEU A 1 183 ? 21.287 3.644 -22.079 1.00 73.00 183 LEU A O 1
ATOM 1492 N N . GLN A 1 184 ? 20.349 2.928 -23.988 1.00 73.94 184 GLN A N 1
ATOM 1493 C CA . GLN A 1 184 ? 21.318 3.577 -24.871 1.00 73.94 184 GLN A CA 1
ATOM 1494 C C . GLN A 1 184 ? 21.223 5.109 -24.803 1.00 73.94 184 GLN A C 1
ATOM 1496 O O . GLN A 1 184 ? 22.255 5.767 -24.701 1.00 73.94 184 GLN A O 1
ATOM 1501 N N . ILE A 1 185 ? 20.005 5.659 -24.787 1.00 69.25 185 ILE A N 1
ATOM 1502 C CA . ILE A 1 185 ? 19.744 7.102 -24.667 1.00 69.25 185 ILE A CA 1
ATOM 1503 C C . ILE A 1 185 ? 20.333 7.658 -23.367 1.00 69.25 185 ILE A C 1
ATOM 1505 O O . ILE A 1 185 ? 21.146 8.581 -23.413 1.00 69.25 185 ILE A O 1
ATOM 1509 N N . TYR A 1 186 ? 20.012 7.051 -22.218 1.00 71.62 186 TYR A N 1
ATOM 1510 C CA . TYR A 1 186 ? 20.550 7.502 -20.929 1.00 71.62 186 TYR A CA 1
ATOM 1511 C C . TYR A 1 186 ? 22.073 7.366 -20.832 1.00 71.62 186 TYR A C 1
ATOM 1513 O O . TYR A 1 186 ? 22.714 8.170 -20.169 1.00 71.62 186 TYR A O 1
ATOM 1521 N N . ARG A 1 187 ? 22.675 6.376 -21.505 1.00 70.88 187 ARG A N 1
ATOM 1522 C CA . ARG A 1 187 ? 24.140 6.230 -21.584 1.00 70.88 187 ARG A CA 1
ATOM 1523 C C . ARG A 1 187 ? 24.818 7.298 -22.444 1.00 70.88 187 ARG A C 1
ATOM 1525 O O . ARG A 1 187 ? 26.040 7.395 -22.413 1.00 70.88 187 ARG A O 1
ATOM 1532 N N . SER A 1 188 ? 24.052 8.037 -23.243 1.00 68.06 188 SER A N 1
ATOM 1533 C CA . SER A 1 188 ? 24.543 9.076 -24.154 1.00 68.06 188 SER A CA 1
ATOM 1534 C C . SER A 1 188 ? 24.293 10.507 -23.652 1.00 68.06 188 SER A C 1
ATOM 1536 O O . SER A 1 188 ? 24.457 11.449 -24.423 1.00 68.06 188 SER A O 1
ATOM 1538 N N . ASP A 1 189 ? 23.898 10.665 -22.380 1.00 59.41 189 ASP A N 1
ATOM 1539 C CA . ASP A 1 189 ? 23.589 11.932 -21.688 1.00 59.41 189 ASP A CA 1
ATOM 1540 C C . ASP A 1 189 ? 22.468 12.790 -22.312 1.00 59.41 189 ASP A C 1
ATOM 1542 O O . ASP A 1 189 ? 22.318 13.962 -21.966 1.00 59.41 189 ASP A O 1
ATOM 1546 N N . ASN A 1 190 ? 21.653 12.240 -23.218 1.00 61.72 190 ASN A N 1
ATOM 1547 C CA . ASN A 1 190 ? 20.661 13.019 -23.959 1.00 61.72 190 ASN A CA 1
ATOM 1548 C C . ASN A 1 190 ? 19.250 12.429 -23.832 1.00 61.72 190 ASN A C 1
ATOM 1550 O O . ASN A 1 190 ? 18.841 11.613 -24.651 1.00 61.72 190 ASN A O 1
ATOM 1554 N N . ASP A 1 191 ? 18.491 12.861 -22.821 1.00 55.34 191 ASP A N 1
ATOM 1555 C CA . ASP A 1 191 ? 17.136 12.369 -22.502 1.00 55.34 191 ASP A CA 1
ATOM 1556 C C . ASP A 1 191 ? 16.098 12.555 -23.628 1.00 55.34 191 ASP A C 1
ATOM 1558 O O . ASP A 1 191 ? 15.026 11.938 -23.586 1.00 55.34 191 ASP A O 1
ATOM 1562 N N . GLU A 1 192 ? 16.428 13.353 -24.646 1.00 58.28 192 GLU A N 1
ATOM 1563 C CA . GLU A 1 192 ? 15.531 13.812 -25.705 1.00 58.28 192 GLU A CA 1
ATOM 1564 C C . GLU A 1 192 ? 15.956 13.371 -27.115 1.00 58.28 192 GLU A C 1
ATOM 1566 O O . GLU A 1 192 ? 15.776 14.139 -28.057 1.00 58.28 192 GLU A O 1
ATOM 1571 N N . ASP A 1 193 ? 16.494 12.154 -27.295 1.00 64.44 193 ASP A N 1
ATOM 1572 C CA . ASP A 1 193 ? 16.865 11.631 -28.625 1.00 64.44 193 ASP A CA 1
ATOM 1573 C C . ASP A 1 193 ? 15.776 11.952 -29.683 1.00 64.44 193 ASP A C 1
ATOM 1575 O O . ASP A 1 193 ? 14.665 11.404 -29.633 1.00 64.44 193 ASP A O 1
ATOM 1579 N N . PRO A 1 194 ? 16.053 12.869 -30.632 1.00 64.12 194 PRO A N 1
ATOM 1580 C CA . PRO A 1 194 ? 15.055 13.387 -31.560 1.00 64.12 194 PRO A CA 1
ATOM 1581 C C . PRO A 1 194 ? 14.610 12.349 -32.599 1.00 64.12 194 PRO A C 1
ATOM 1583 O O . PRO A 1 194 ? 13.645 12.597 -33.317 1.00 64.12 194 PRO A O 1
ATOM 1586 N N . SER A 1 195 ? 15.268 11.186 -32.672 1.00 64.44 195 SER A N 1
ATOM 1587 C CA . SER A 1 195 ? 14.908 10.088 -33.578 1.00 64.44 195 SER A CA 1
ATOM 1588 C C . SER A 1 195 ? 13.716 9.240 -33.108 1.00 64.44 195 SER A C 1
ATOM 1590 O O . SER A 1 195 ? 13.213 8.420 -33.874 1.00 64.44 195 SER A O 1
ATOM 1592 N N . LEU A 1 196 ? 13.254 9.423 -31.866 1.00 59.00 196 LEU A N 1
ATOM 1593 C CA . LEU A 1 196 ? 12.095 8.719 -31.313 1.00 59.00 196 LEU A CA 1
ATOM 1594 C C . LEU A 1 196 ? 10.765 9.342 -31.750 1.00 59.00 196 LEU A C 1
ATOM 1596 O O . LEU A 1 196 ? 10.537 10.539 -31.531 1.00 59.00 196 LEU A O 1
ATOM 1600 N N . SER A 1 197 ? 9.853 8.504 -32.246 1.00 68.38 197 SER A N 1
ATOM 1601 C CA . SER A 1 197 ? 8.438 8.850 -32.425 1.00 68.38 197 SER A CA 1
ATOM 1602 C C . SER A 1 197 ? 7.743 9.121 -31.082 1.00 68.38 197 SER A C 1
ATOM 1604 O O . SER A 1 197 ? 8.227 8.724 -30.022 1.00 68.38 197 SER A O 1
ATOM 1606 N N . GLN A 1 198 ? 6.589 9.797 -31.110 1.00 65.25 198 GLN A N 1
ATOM 1607 C CA . GLN A 1 198 ? 5.809 10.060 -29.893 1.00 65.25 198 GLN A CA 1
ATOM 1608 C C . GLN A 1 198 ? 5.329 8.764 -29.223 1.00 65.25 198 GLN A C 1
ATOM 1610 O O . GLN A 1 198 ? 5.389 8.657 -28.006 1.00 65.25 198 GLN A O 1
ATOM 1615 N N . GLU A 1 199 ? 4.932 7.763 -30.010 1.00 64.38 199 GLU A N 1
ATOM 1616 C CA . GLU A 1 199 ? 4.498 6.457 -29.500 1.00 64.38 199 GLU A CA 1
ATOM 1617 C C . GLU A 1 199 ? 5.619 5.751 -28.726 1.00 64.38 199 GLU A C 1
ATOM 1619 O O . GLU A 1 199 ? 5.409 5.310 -27.600 1.00 64.38 199 GLU A O 1
ATOM 1624 N N . GLU A 1 200 ? 6.840 5.728 -29.270 1.00 60.44 200 GLU A N 1
ATOM 1625 C CA . GLU A 1 200 ? 7.991 5.151 -28.567 1.00 60.44 200 GLU A CA 1
ATOM 1626 C C . GLU A 1 200 ? 8.321 5.920 -27.277 1.00 60.44 200 GLU A C 1
ATOM 1628 O O . GLU A 1 200 ? 8.750 5.313 -26.297 1.00 60.44 200 GLU A O 1
ATOM 1633 N N . ARG A 1 201 ? 8.121 7.246 -27.247 1.00 62.19 201 ARG A N 1
ATOM 1634 C CA . ARG A 1 201 ? 8.313 8.071 -26.038 1.00 62.19 201 ARG A CA 1
ATOM 1635 C C . ARG A 1 201 ? 7.281 7.741 -24.965 1.00 62.19 201 ARG A C 1
ATOM 1637 O O . ARG A 1 201 ? 7.661 7.581 -23.807 1.00 62.19 201 ARG A O 1
ATOM 1644 N N . ASP A 1 202 ? 6.019 7.600 -25.350 1.00 66.12 202 ASP A N 1
ATOM 1645 C CA . ASP A 1 202 ? 4.933 7.245 -24.438 1.00 66.12 202 ASP A CA 1
ATOM 1646 C C . ASP A 1 202 ? 5.155 5.840 -23.857 1.00 66.12 202 ASP A C 1
ATOM 1648 O O . ASP A 1 202 ? 5.016 5.628 -22.653 1.00 66.12 202 ASP A O 1
ATOM 1652 N N . ASP A 1 203 ? 5.601 4.889 -24.680 1.00 65.88 203 ASP A N 1
ATOM 1653 C CA . ASP A 1 203 ? 5.967 3.542 -24.237 1.00 65.88 203 ASP A CA 1
ATOM 1654 C C . ASP A 1 203 ? 7.186 3.529 -23.301 1.00 65.88 203 ASP A C 1
ATOM 1656 O O . ASP A 1 203 ? 7.264 2.742 -22.357 1.00 65.88 203 ASP A O 1
ATOM 1660 N N . ILE A 1 204 ? 8.145 4.422 -23.522 1.00 64.50 204 ILE A N 1
ATOM 1661 C CA . ILE A 1 204 ? 9.289 4.620 -22.634 1.00 64.50 204 ILE A CA 1
ATOM 1662 C C . ILE A 1 204 ? 8.849 5.189 -21.278 1.00 64.50 204 ILE A C 1
ATOM 1664 O O . ILE A 1 204 ? 9.302 4.708 -20.236 1.00 64.50 204 ILE A O 1
ATOM 1668 N N . GLU A 1 205 ? 7.985 6.209 -21.264 1.00 66.25 205 GLU A N 1
ATOM 1669 C CA . GLU A 1 205 ? 7.418 6.735 -20.018 1.00 66.25 205 GLU A CA 1
ATOM 1670 C C . GLU A 1 205 ? 6.605 5.664 -19.295 1.00 66.25 205 GLU A C 1
ATOM 1672 O O . GLU A 1 205 ? 6.714 5.522 -18.075 1.00 66.25 205 GLU A O 1
ATOM 1677 N N . ARG A 1 206 ? 5.868 4.853 -20.056 1.00 67.19 206 ARG A N 1
ATOM 1678 C CA . ARG A 1 206 ? 5.151 3.681 -19.564 1.00 67.19 206 ARG A CA 1
ATOM 1679 C C . ARG A 1 206 ? 6.097 2.682 -18.901 1.00 67.19 206 ARG A C 1
ATOM 1681 O O . ARG A 1 206 ? 5.825 2.254 -17.786 1.00 67.19 206 ARG A O 1
ATOM 1688 N N . LEU A 1 207 ? 7.232 2.348 -19.517 1.00 69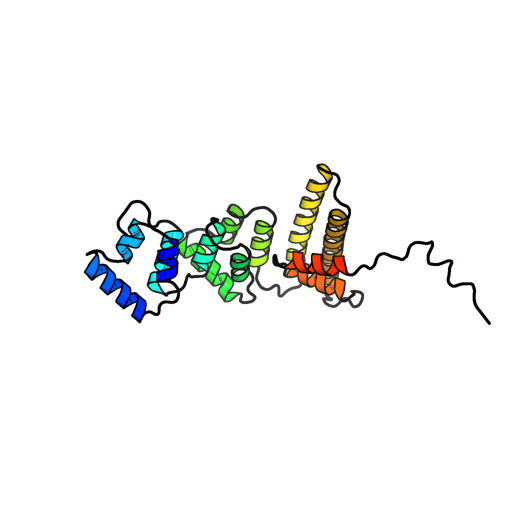.25 207 LEU A N 1
ATOM 1689 C CA . LEU A 1 207 ? 8.223 1.426 -18.941 1.00 69.25 207 LEU A CA 1
ATOM 1690 C C . LEU A 1 207 ? 8.880 1.963 -17.660 1.00 69.25 207 LEU A C 1
ATOM 1692 O O . LEU A 1 207 ? 9.223 1.168 -16.784 1.00 69.25 207 LEU A O 1
ATOM 1696 N N . LEU A 1 208 ? 9.038 3.286 -17.542 1.00 69.81 208 LEU A N 1
ATOM 1697 C CA . LEU A 1 208 ? 9.566 3.951 -16.344 1.00 69.81 208 LEU A CA 1
ATOM 1698 C C . LEU A 1 208 ? 8.531 4.098 -15.215 1.00 69.81 208 LEU A C 1
ATOM 1700 O O . LEU A 1 208 ? 8.914 4.131 -14.047 1.00 69.81 208 LEU A O 1
ATOM 1704 N N . ARG A 1 209 ? 7.238 4.242 -15.540 1.00 64.31 209 ARG A N 1
ATOM 1705 C CA . ARG A 1 209 ? 6.167 4.557 -14.571 1.00 64.31 209 ARG A CA 1
ATOM 1706 C C . ARG A 1 209 ? 5.191 3.412 -14.280 1.00 64.31 209 ARG A C 1
ATOM 1708 O O . ARG A 1 209 ? 4.332 3.604 -13.425 1.00 64.31 209 ARG A O 1
ATOM 1715 N N . PHE A 1 210 ? 5.277 2.287 -14.992 1.00 55.22 210 PHE A N 1
ATOM 1716 C CA . PHE A 1 210 ? 4.189 1.317 -15.181 1.00 55.22 210 PHE A CA 1
ATOM 1717 C C . PHE A 1 210 ? 3.298 1.072 -13.954 1.00 55.22 210 PHE A C 1
ATOM 1719 O O . PHE A 1 210 ? 3.787 0.710 -12.891 1.00 55.22 210 PHE A O 1
ATOM 1726 N N . VAL A 1 211 ? 1.983 1.230 -14.143 1.00 47.94 211 VAL A N 1
ATOM 1727 C CA . VAL A 1 211 ? 0.891 0.880 -13.220 1.00 47.94 211 VAL A CA 1
ATOM 1728 C C . VAL A 1 211 ? -0.070 -0.013 -14.008 1.00 47.94 211 VAL A C 1
ATOM 1730 O O . VAL A 1 211 ? -0.244 0.164 -15.206 1.00 47.94 211 VAL A O 1
ATOM 1733 N N . GLU A 1 212 ? -0.730 -0.949 -13.340 1.00 37.16 212 GLU A N 1
ATOM 1734 C CA . GLU A 1 212 ? -1.671 -1.974 -13.831 1.00 37.16 212 GLU A CA 1
ATOM 1735 C C . GLU A 1 212 ? -2.825 -1.507 -14.777 1.00 37.16 212 GLU A C 1
ATOM 1737 O O . GLU A 1 212 ? -3.655 -2.312 -15.197 1.00 37.16 212 GLU A O 1
ATOM 1742 N N . LEU A 1 213 ? -2.916 -0.220 -15.136 1.00 40.06 213 LEU A N 1
ATOM 1743 C CA . LEU A 1 213 ? -3.967 0.376 -15.978 1.00 40.06 213 LEU A CA 1
ATOM 1744 C C . LEU A 1 213 ? -3.751 0.208 -17.501 1.00 40.06 213 LEU A C 1
ATOM 1746 O O . LEU A 1 213 ? -4.637 0.528 -18.294 1.00 40.06 213 LEU A O 1
ATOM 1750 N N . ASP A 1 214 ? -2.602 -0.308 -17.933 1.00 49.41 214 ASP A N 1
ATOM 1751 C CA . ASP A 1 214 ? -2.191 -0.321 -19.347 1.00 49.41 214 ASP A CA 1
ATOM 1752 C C . ASP A 1 214 ? -2.703 -1.499 -20.187 1.00 49.41 214 ASP A C 1
ATOM 1754 O O . ASP A 1 214 ? -2.533 -1.522 -21.410 1.00 49.41 214 ASP A O 1
ATOM 1758 N N . LEU A 1 215 ? -3.417 -2.449 -19.579 1.00 41.44 215 LEU A N 1
ATOM 1759 C CA . LEU A 1 215 ? -4.140 -3.465 -20.347 1.00 41.44 215 LEU A CA 1
ATOM 1760 C C . LEU A 1 215 ? -5.256 -2.840 -21.202 1.00 41.44 215 LEU A C 1
ATOM 1762 O O . LEU A 1 215 ? -5.531 -3.331 -22.295 1.00 41.44 215 LEU A O 1
ATOM 1766 N N . ASP A 1 216 ? -5.865 -1.735 -20.765 1.00 41.09 216 ASP A N 1
ATOM 1767 C CA . ASP A 1 216 ? -6.944 -1.080 -21.513 1.00 41.09 216 ASP A CA 1
ATOM 1768 C C . ASP A 1 216 ? -6.440 -0.131 -22.610 1.00 41.09 216 ASP A C 1
ATOM 1770 O O . ASP A 1 216 ? -7.145 0.081 -23.601 1.00 41.09 216 ASP A O 1
ATOM 1774 N N . THR A 1 217 ? -5.218 0.395 -22.487 1.00 39.09 217 THR A N 1
ATOM 1775 C CA . THR A 1 217 ? -4.536 1.143 -23.559 1.00 39.09 217 THR A CA 1
ATOM 1776 C C . THR A 1 217 ? -4.114 0.191 -24.684 1.00 39.09 217 THR A C 1
ATOM 1778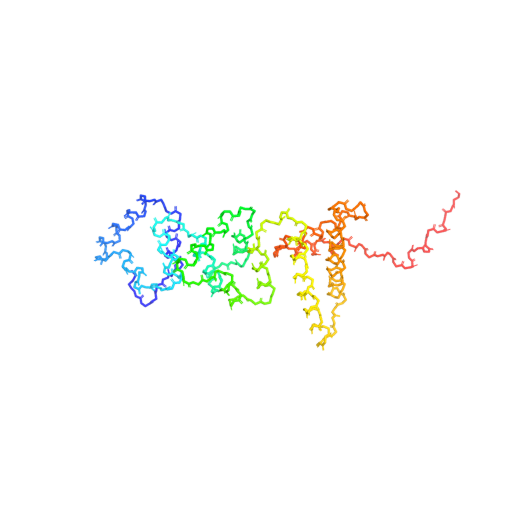 O O . THR A 1 217 ? -4.379 0.465 -25.856 1.00 39.09 217 THR A O 1
ATOM 1781 N N . LEU A 1 218 ? -3.595 -0.995 -24.334 1.00 37.56 218 LEU A N 1
ATOM 1782 C CA . LEU A 1 218 ? -3.307 -2.067 -25.295 1.00 37.56 218 LEU A CA 1
ATOM 1783 C C . LEU A 1 218 ? -4.579 -2.577 -26.002 1.00 37.56 218 LEU A C 1
ATOM 1785 O O . LEU A 1 218 ? -4.566 -2.772 -27.217 1.00 37.56 218 LEU A O 1
ATOM 1789 N N . LYS A 1 219 ? -5.708 -2.723 -25.288 1.00 41.72 219 LYS A N 1
ATOM 1790 C CA . LYS A 1 219 ? -7.005 -3.090 -25.899 1.00 41.72 219 LYS A CA 1
ATOM 1791 C C . LYS A 1 219 ? -7.559 -2.007 -26.834 1.00 41.72 219 LYS A C 1
ATOM 1793 O O . LYS A 1 219 ? -8.111 -2.335 -27.881 1.00 41.72 219 LYS A O 1
ATOM 1798 N N . ARG A 1 220 ? -7.424 -0.720 -26.482 1.00 42.00 220 ARG A N 1
ATOM 1799 C CA . ARG A 1 220 ? -7.927 0.407 -27.296 1.00 42.00 220 ARG A CA 1
ATOM 1800 C C . ARG A 1 220 ? -7.164 0.592 -28.610 1.00 42.00 220 ARG A C 1
ATOM 1802 O O . ARG A 1 220 ? -7.774 1.001 -29.598 1.00 42.00 220 ARG A O 1
ATOM 1809 N N . ASN A 1 221 ? -5.876 0.256 -28.638 1.00 38.66 221 ASN A N 1
ATOM 1810 C CA . ASN A 1 221 ? -5.044 0.393 -29.835 1.00 38.66 221 ASN A CA 1
ATOM 1811 C C . ASN A 1 221 ? -5.131 -0.822 -30.779 1.00 38.66 221 ASN A C 1
ATOM 1813 O O . ASN A 1 221 ? -5.020 -0.647 -31.990 1.00 38.66 221 ASN A O 1
ATOM 1817 N N . ALA A 1 222 ? -5.458 -2.019 -30.276 1.00 40.91 222 ALA A N 1
ATOM 1818 C CA . ALA A 1 222 ? -5.697 -3.203 -31.112 1.00 40.91 222 ALA A CA 1
ATOM 1819 C C . ALA A 1 222 ? -6.942 -3.077 -32.023 1.00 40.91 222 ALA A C 1
ATOM 1821 O O . ALA A 1 222 ? -6.977 -3.632 -33.117 1.00 40.91 222 ALA A O 1
ATOM 1822 N N . GLY A 1 223 ? -7.957 -2.302 -31.618 1.00 39.47 223 GLY A N 1
ATOM 1823 C CA . GLY A 1 223 ? -9.211 -2.146 -32.372 1.00 39.47 223 GLY A CA 1
ATOM 1824 C C . GLY A 1 223 ? -9.186 -1.137 -33.532 1.00 39.47 223 GLY A C 1
ATOM 1825 O O . GLY A 1 223 ? -10.207 -0.961 -34.195 1.00 39.47 223 GLY A O 1
ATOM 1826 N N . ARG A 1 224 ? -8.069 -0.431 -33.770 1.00 39.28 224 ARG A N 1
ATOM 1827 C CA . ARG A 1 224 ? -7.977 0.637 -34.793 1.00 39.28 224 ARG A CA 1
ATOM 1828 C C . ARG A 1 224 ? -7.223 0.252 -36.065 1.00 39.28 224 ARG A C 1
ATOM 1830 O O . ARG A 1 224 ? -7.225 1.033 -37.017 1.00 39.28 224 ARG A O 1
ATOM 1837 N N . ILE A 1 225 ? -6.653 -0.947 -36.133 1.00 38.22 225 ILE A N 1
ATOM 1838 C CA . ILE A 1 225 ? -6.113 -1.479 -37.384 1.00 38.22 225 ILE A CA 1
ATOM 1839 C C . ILE A 1 225 ? -7.310 -1.944 -38.219 1.00 38.22 225 ILE A C 1
ATOM 1841 O O . ILE A 1 225 ? -7.855 -3.025 -38.006 1.00 38.22 225 ILE A O 1
ATOM 1845 N N . ARG A 1 226 ? -7.757 -1.112 -39.170 1.00 35.12 226 ARG A N 1
ATOM 1846 C CA . ARG A 1 226 ? -8.608 -1.622 -40.253 1.00 35.12 226 ARG A CA 1
ATOM 1847 C C . ARG A 1 226 ? -7.809 -2.719 -40.966 1.00 35.12 226 ARG A C 1
ATOM 1849 O O . ARG A 1 226 ? -6.651 -2.458 -41.302 1.00 35.12 226 ARG A O 1
ATOM 1856 N N . PRO A 1 227 ? -8.376 -3.911 -41.213 1.00 36.25 227 PRO A N 1
ATOM 1857 C CA . PRO A 1 227 ? -7.691 -4.898 -42.033 1.00 36.25 227 PRO A CA 1
ATOM 1858 C C . PRO A 1 227 ? -7.385 -4.267 -43.397 1.00 36.25 227 PRO A C 1
ATOM 1860 O O . PRO A 1 227 ? -8.228 -3.561 -43.957 1.00 36.25 227 PRO A O 1
ATOM 1863 N N . LYS A 1 228 ? -6.163 -4.480 -43.905 1.00 38.41 228 LYS A N 1
ATOM 1864 C CA . LYS A 1 228 ? -5.807 -4.112 -45.283 1.00 38.41 228 LYS A CA 1
ATOM 1865 C C . LYS A 1 228 ? -6.873 -4.687 -46.228 1.00 38.41 228 LYS A C 1
ATOM 1867 O O . LYS A 1 228 ? -7.238 -5.852 -46.043 1.00 38.41 228 LYS A O 1
ATOM 1872 N N . PRO A 1 229 ? -7.358 -3.919 -47.221 1.00 35.97 229 PRO A N 1
ATOM 1873 C CA . PRO A 1 229 ? -8.236 -4.480 -48.234 1.00 35.97 229 PRO A CA 1
ATOM 1874 C C . PRO A 1 229 ? -7.517 -5.642 -48.919 1.00 35.97 229 PRO A C 1
ATOM 1876 O O . PRO A 1 229 ? -6.300 -5.619 -49.123 1.00 35.97 229 PRO A O 1
ATOM 1879 N N . SER A 1 230 ? -8.266 -6.705 -49.193 1.00 40.38 230 SER A N 1
ATOM 1880 C CA . SER A 1 230 ? -7.708 -7.897 -49.825 1.00 40.38 230 SER A CA 1
ATOM 1881 C C . SER A 1 230 ? -7.186 -7.559 -51.233 1.00 40.38 230 SER A C 1
ATOM 1883 O O . SER A 1 230 ? -7.742 -6.666 -51.876 1.00 40.38 230 SER A O 1
ATOM 1885 N N . PRO A 1 231 ? -6.187 -8.287 -51.772 1.00 45.00 231 PRO A N 1
ATOM 1886 C CA . PRO A 1 231 ? -5.601 -8.013 -53.095 1.00 45.00 231 PRO A CA 1
ATOM 1887 C C . PRO A 1 231 ? -6.604 -8.001 -54.265 1.00 45.00 231 PRO A C 1
ATOM 1889 O O . PRO A 1 231 ? -6.273 -7.583 -55.369 1.00 45.00 231 PRO A O 1
ATOM 1892 N N . GLN A 1 232 ? -7.837 -8.469 -54.047 1.00 47.00 232 GLN A N 1
ATOM 1893 C CA . GLN A 1 232 ? -8.907 -8.427 -55.041 1.00 47.00 232 GLN A CA 1
ATOM 1894 C C . GLN A 1 232 ? -9.562 -7.039 -55.181 1.00 47.00 232 GLN A C 1
ATOM 1896 O O . GLN A 1 232 ? -10.216 -6.792 -56.191 1.00 47.00 232 GLN A O 1
ATOM 1901 N N . GLU A 1 233 ? -9.378 -6.128 -54.219 1.00 46.34 233 GLU A N 1
ATOM 1902 C CA . GLU A 1 233 ? -9.947 -4.771 -54.260 1.00 46.34 233 GLU A CA 1
ATOM 1903 C C . GLU A 1 233 ? -9.014 -3.732 -54.913 1.00 46.34 233 GLU A C 1
ATOM 1905 O O . GLU A 1 233 ? -9.501 -2.705 -55.381 1.00 46.34 233 GLU A O 1
ATOM 1910 N N . GLU A 1 234 ? -7.707 -4.005 -55.042 1.00 43.09 234 GLU A N 1
ATOM 1911 C CA . GLU A 1 234 ? -6.759 -3.110 -55.739 1.00 43.09 234 GLU A CA 1
ATOM 1912 C C . GLU A 1 234 ? -6.910 -3.151 -57.272 1.00 43.09 234 GLU A C 1
ATOM 1914 O O . GLU A 1 234 ? -6.690 -2.145 -57.941 1.00 43.09 234 GLU A O 1
ATOM 1919 N N . ASN A 1 235 ? -7.397 -4.258 -57.843 1.00 44.00 235 ASN A N 1
ATOM 1920 C CA . ASN A 1 235 ? -7.539 -4.419 -59.299 1.00 44.00 235 ASN A CA 1
ATOM 1921 C C . ASN A 1 235 ? -8.823 -3.818 -59.899 1.00 44.00 235 ASN A C 1
ATOM 1923 O O . ASN A 1 235 ? -9.122 -4.064 -61.066 1.00 44.00 235 ASN A O 1
ATOM 1927 N N . LYS A 1 236 ? -9.608 -3.047 -59.135 1.00 46.81 236 LYS A N 1
ATOM 1928 C CA . LYS A 1 236 ? -10.872 -2.469 -59.630 1.00 46.81 236 LYS A CA 1
ATOM 1929 C C . LYS A 1 236 ? -10.828 -0.963 -59.900 1.00 46.81 236 LYS A C 1
ATOM 1931 O O . LYS A 1 236 ? -11.864 -0.395 -60.229 1.00 46.81 236 LYS A O 1
ATOM 1936 N N . VAL A 1 237 ? -9.664 -0.320 -59.768 1.00 46.91 237 VAL A N 1
ATOM 1937 C CA . VAL A 1 237 ? -9.536 1.148 -59.891 1.00 46.91 237 VAL A CA 1
ATOM 1938 C C . VAL A 1 237 ? -8.801 1.590 -61.171 1.00 46.91 237 VAL A C 1
ATOM 1940 O O . VAL A 1 237 ? -8.702 2.784 -61.424 1.00 46.91 237 VAL A O 1
ATOM 1943 N N . GLU A 1 238 ? -8.352 0.665 -62.031 1.00 45.44 238 GLU A N 1
ATOM 1944 C CA . GLU A 1 238 ? -7.655 1.011 -63.290 1.00 45.44 238 GLU A C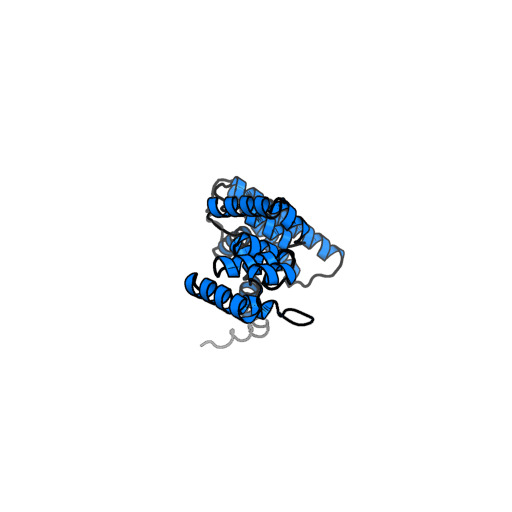A 1
ATOM 1945 C C . GLU A 1 238 ? -8.513 1.010 -64.569 1.00 45.44 238 GLU A C 1
ATOM 1947 O O . GLU A 1 238 ? -8.013 1.338 -65.640 1.00 45.44 238 GLU A O 1
ATOM 1952 N N . GLU A 1 239 ? -9.820 0.764 -64.488 1.00 49.16 239 GLU A N 1
ATOM 1953 C CA . GLU A 1 239 ? -10.734 1.059 -65.597 1.00 49.16 239 GLU A CA 1
ATOM 1954 C C . GLU A 1 239 ? -11.811 2.027 -65.121 1.00 49.16 239 GLU A C 1
ATOM 1956 O O . GLU A 1 239 ? -12.712 1.651 -64.378 1.00 49.16 239 GLU A O 1
ATOM 1961 N N . ILE A 1 240 ? -11.663 3.293 -65.512 1.00 37.50 240 ILE A N 1
ATOM 1962 C CA . ILE A 1 240 ? -12.657 4.169 -66.158 1.00 37.50 240 ILE A CA 1
ATOM 1963 C C . ILE A 1 240 ? -12.036 5.578 -66.144 1.00 37.50 240 ILE A C 1
ATOM 1965 O O . ILE A 1 240 ? -12.246 6.381 -65.236 1.00 37.50 240 ILE A O 1
ATOM 1969 N N . THR A 1 241 ? -11.231 5.866 -67.165 1.00 42.66 241 THR A N 1
ATOM 1970 C CA . THR A 1 241 ? -11.128 7.217 -67.732 1.00 42.66 241 THR A CA 1
ATOM 1971 C C . THR A 1 241 ? -12.363 7.475 -68.600 1.00 42.66 241 THR A C 1
ATOM 1973 O O . THR A 1 241 ? -13.014 6.538 -69.077 1.00 42.66 241 THR A O 1
ATOM 1976 N N . PRO A 1 242 ? -12.742 8.744 -68.770 1.00 46.91 242 PRO A N 1
ATOM 1977 C CA . PRO A 1 242 ? -12.288 9.440 -69.980 1.00 46.91 242 PRO A CA 1
ATOM 1978 C C . PRO A 1 242 ? -11.279 10.553 -69.704 1.00 46.91 242 PRO A C 1
ATOM 1980 O O . PRO A 1 242 ? -11.521 11.355 -68.774 1.00 46.91 242 PRO A O 1
#

Secondary structure (DSSP, 8-state):
--SSS--HHHHHHHHTT--HHHHHHHHHHHHHHHSS-HHHHHHHH--HHHHHHHHHHHHHSS--HHHHHHHHHTT-SS-HHHHHHHH--S-HHHHHHHHHHHHHHHSS-HHHHHHHH--HHHHHHHHHHTT-S--SHHHHHHHHHHHHHHHHHHHHHHHHHS---HHHHHHHHHHHHHHHHHHHHHTTT-TT-TT--HHHHHHHHHHHH--GGGHHHHHHHHTT-PPPPPHHHHTTSSS---